Protein 2JC5 (pdb70)

Foldseek 3Di:
DAKEKEEAQQAPVLLVVFCVLVCVVVVVHQKYKYKQNLADPVRDDPCRCQNVNWHKDKQAAQDHRAIIIMMTGNDDFPDKDFDDPDVVCSNRTAWIWGHDQLEIEMEGDQFFCQPDPVSVVVNVVCLVVCLVVLLVVLVVPGKYKYWYFSLAFQDPLFFDCLVPPCVGGRNDPVRNVSVVCSCPVSPWDQLVCVVPVRHNQFFAFPDVPPSVVVVRGGNRITITIHPVQSVQWDDWHFDDPTDSHRTTMIMIDGPDDSD

Solvent-accessible surface area: 10902 Å² total; per-residue (Å²): 125,23,42,0,0,0,4,4,1,49,5,0,99,51,0,29,179,72,18,0,52,108,12,4,55,91,18,37,1,39,6,1,0,0,0,28,1,75,1,48,96,106,54,12,58,82,53,16,60,72,0,83,66,10,56,10,51,48,30,23,5,122,124,156,40,60,1,0,0,0,1,1,1,120,113,147,9,103,80,46,67,85,1,19,75,57,82,50,5,23,110,4,0,7,2,0,23,0,13,17,39,131,5,0,0,0,0,0,25,0,0,50,6,95,88,52,117,140,53,12,86,16,1,51,103,0,3,102,29,0,47,72,41,0,79,60,9,57,111,70,53,41,25,0,0,0,0,0,3,0,22,0,0,23,81,57,55,0,4,106,69,86,140,48,22,76,188,66,22,4,0,28,83,110,0,64,78,21,0,12,58,0,28,145,89,19,31,3,25,4,3,16,32,82,42,63,82,123,72,52,11,26,0,59,0,68,72,162,38,109,7,56,88,131,55,55,1,29,2,8,2,0,0,0,0,4,71,132,0,12,92,91,14,82,35,12,70,23,36,100,128,77,46,4,10,31,9,4,5,2,2,0,40,0,75,36,69,49,214

InterPro domains:
  IPR004808 AP endonuclease 1 [PS51435] (2-256)
  IPR004808 AP endonuclease 1 [PTHR22748] (2-251)
  IPR004808 AP endonuclease 1 [TIGR00633] (2-254)
  IPR005135 Endonuclease/exonuclease/phosphatase [PF03372] (5-247)
  IPR020847 AP endonuclease 1, binding site [PS00726] (29-38)
  IPR036691 Endonuclease/exonuclease/phosphatase superfamily [G3DSA:3.60.10.10] (1-258)
  IPR036691 Endonuclease/exonuclease/phosphatase superfamily [SSF56219] (2-255)

Sequence (259 aa):
MMLKIISANVNGIIRSAYKKGFYEYIAASGADIVCVVQEELKAQEADLSSADDMKNPHGMHGHWHCCAEKKRGYSGVAVYSKRKPDNNVQIGMMGIEEFDREGRFVRCDFGRLSVIISLYLPSGSSAEERQQQVKYRRFLDAFYPMLEAMKNEGRDIVVCGDWNIAHQQNIDLKKNWKGNQKNSSGFLPEEEREEWIGKVIHKLGWTDMWRTLYPDVPGYTWWSNRGQQAYAKKDVGWRIDYQMVTPELAAKAVSAHVYKDEKFSDHAPLVVEYDYAAE

Secondary structure (DSSP, 8-state):
-EEEEEEE-SSHHHHHHTTHHHHHHHTT-SEEEEE-----GGG--HHHHSGGG-EEEEE--SSTT---EEEEESSPPSEEEES-S-HHHHTT--EEEEEETTEEEEEEEPPP-TT-HHHHHHHHHHHHHHHHHHHHHHHT-SEEEEEEE-----SGGGBS-STT-TTSTTS-HHHHHHHHHHHHTT--EEHHHHH-TT-----EES-SSHHHHTT-EE--EEEEE-HHHHTTEEEEEE--SS--SSBPPEEEEES----

Nearest PDB structures (foldseek):
  2jc5-assembly1_A  TM=1.004E+00  e=1.552E-63  Neisseria meningitidis
  4b5h-assembly1_A  TM=9.950E-01  e=2.313E-57  Neisseria meningitidis
  5j8n-assembly1_A  TM=9.582E-01  e=2.151E-34  Methanosarcina mazei Go1
  3g91-assembly1_A  TM=9.591E-01  e=1.069E-32  Methanothermobacter thermautotrophicus str. Delta H
  4f1r-assembly1_A  TM=9.639E-01  e=6.020E-32  Pseudomonas aeruginosa

B-factor: mean 13.27, std 7.9, range [3.93, 60.41]

Organism: Neisseria meningitidis serogroup B (strain ATCC BAA-335 / MC58) (NCBI:txid122586)

Radius of gyration: 16.76 Å; Cα contacts (8 Å, |Δi|>4): 644; chains: 1; bounding box: 41×40×38 Å

Structure (mmCIF, N/CA/C/O backbone):
data_2JC5
#
_entry.id   2JC5
#
_cell.length_a   38.156
_cell.length_b   79.511
_cell.length_c   41.045
_cell.angle_alpha   90.00
_cell.angle_beta   107.22
_cell.angle_gamma   90.00
#
_symmetry.space_group_name_H-M   'P 1 21 1'
#
loop_
_entity.id
_entity.type
_entity.pdbx_description
1 polymer EXODEOXYRIBONUCLEASE
2 non-polymer 'MAGNESIUM ION'
3 non-polymer BICINE
4 non-polymer GLYCEROL
5 non-polymer '1,4-DIETHYLENE DIOXIDE'
6 water water
#
loop_
_atom_site.group_PDB
_atom_site.id
_atom_site.type_symbol
_atom_site.label_atom_id
_atom_site.label_alt_id
_atom_site.label_comp_id
_atom_site.label_asym_id
_atom_site.label_entity_id
_atom_site.label_seq_id
_atom_site.pdbx_PDB_ins_code
_atom_site.Cartn_x
_atom_site.Cartn_y
_atom_site.Cartn_z
_atom_site.occupancy
_atom_site.B_iso_or_equiv
_atom_site.auth_seq_id
_atom_site.auth_comp_id
_atom_site.auth_asym_id
_atom_site.auth_atom_id
_atom_site.pdbx_PDB_model_num
ATOM 1 N N . MET A 1 1 ? 1.987 12.981 15.354 1.00 22.64 1 MET A N 1
ATOM 2 C CA A MET A 1 1 ? 1.692 11.542 15.066 0.50 20.97 1 MET A CA 1
ATOM 3 C CA B MET A 1 1 ? 1.708 11.547 15.053 0.50 21.27 1 MET A CA 1
ATOM 4 C C . MET A 1 1 ? 0.749 11.458 13.869 1.00 20.17 1 MET A C 1
ATOM 5 O O . MET A 1 1 ? 0.029 12.414 13.577 1.00 22.85 1 MET A O 1
ATOM 33 N N . LEU A 1 2 ? 0.749 10.313 13.188 1.00 14.51 2 LEU A N 1
ATOM 34 C CA . LEU A 1 2 ? -0.258 10.024 12.159 1.00 12.54 2 LEU A CA 1
ATOM 35 C C . LEU A 1 2 ? -1.544 9.609 12.862 1.00 10.64 2 LEU A C 1
ATOM 36 O O . LEU A 1 2 ? -1.560 8.600 13.567 1.00 10.36 2 LEU A O 1
ATOM 52 N N . LYS A 1 3 ? -2.612 10.377 12.668 1.00 7.93 3 LYS A N 1
ATOM 53 C CA . LYS A 1 3 ? -3.881 10.106 13.323 1.00 8.09 3 LYS A CA 1
ATOM 54 C C . LYS A 1 3 ? -4.853 9.600 12.268 1.00 5.99 3 LYS A C 1
ATOM 55 O O . LYS A 1 3 ? -5.125 10.280 11.277 1.00 7.48 3 LYS A O 1
ATOM 74 N N . ILE A 1 4 ? -5.339 8.375 12.476 1.00 6.94 4 ILE A N 1
ATOM 75 C CA . ILE A 1 4 ? -6.285 7.742 11.572 1.00 5.88 4 ILE A CA 1
ATOM 76 C C . ILE A 1 4 ? -7.600 7.531 12.306 1.00 5.84 4 ILE A C 1
ATOM 77 O O . ILE A 1 4 ? -7.594 7.010 13.412 1.00 6.57 4 ILE A O 1
ATOM 93 N N . ILE A 1 5 ? -8.707 7.981 11.709 1.00 5.52 5 ILE A N 1
ATOM 94 C CA . ILE A 1 5 ? -10.032 7.872 12.313 1.00 5.63 5 ILE A CA 1
ATOM 95 C C . ILE A 1 5 ? -10.877 6.974 11.451 1.00 5.72 5 ILE A C 1
ATOM 96 O O . ILE A 1 5 ? -10.880 7.143 10.230 1.00 7.23 5 ILE A O 1
ATOM 112 N N . SER A 1 6 ? -11.572 6.022 12.082 1.00 6.41 6 SER A N 1
ATOM 113 C CA . SER A 1 6 ? -12.537 5.174 11.394 1.00 6.82 6 SER A CA 1
ATOM 114 C C . SER A 1 6 ? -13.918 5.516 11.937 1.00 6.26 6 SER A C 1
ATOM 115 O O . SER A 1 6 ? -14.121 5.490 13.139 1.00 5.61 6 SER A O 1
ATOM 123 N N . ALA A 1 7 ? -14.856 5.827 11.052 1.00 5.83 7 ALA A N 1
ATOM 124 C CA . ALA A 1 7 ? -16.196 6.195 11.487 1.00 5.50 7 ALA A CA 1
ATOM 125 C C . ALA A 1 7 ? -17.247 5.679 10.530 1.00 6.12 7 ALA A C 1
ATOM 126 O O . ALA A 1 7 ? -17.269 6.041 9.349 1.00 5.80 7 ALA A O 1
ATOM 133 N N . ASN A 1 8 ? -18.134 4.844 11.048 1.00 5.93 8 ASN A N 1
ATOM 134 C CA . ASN A 1 8 ? -19.371 4.544 10.343 1.00 4.57 8 ASN A CA 1
ATOM 135 C C . ASN A 1 8 ? -20.323 5.681 10.637 1.00 3.98 8 ASN A C 1
ATOM 136 O O . ASN A 1 8 ? -20.714 5.906 11.799 1.00 5.82 8 ASN A O 1
ATOM 147 N N . VAL A 1 9 ? -20.594 6.468 9.593 1.00 4.60 9 VAL A N 1
ATOM 148 C CA . VAL A 1 9 ? -21.310 7.738 9.740 1.00 5.44 9 VAL A CA 1
ATOM 149 C C . VAL A 1 9 ? -22.824 7.630 9.660 1.00 4.75 9 VAL A C 1
ATOM 150 O O . VAL A 1 9 ? -23.526 8.624 9.863 1.00 6.42 9 VAL A O 1
ATOM 163 N N . ASN A 1 10 ? -23.334 6.421 9.398 1.00 6.33 10 ASN A N 1
ATOM 164 C CA . ASN A 1 10 ? -24.779 6.208 9.345 1.00 6.79 10 ASN A CA 1
ATOM 165 C C . ASN A 1 10 ? -25.460 7.237 8.441 1.00 7.09 10 ASN A C 1
ATOM 166 O O . ASN A 1 10 ? -26.442 7.864 8.819 1.00 6.97 10 ASN A O 1
ATOM 177 N N . GLY A 1 11 ? -24.916 7.392 7.242 1.00 5.73 11 GLY A N 1
ATOM 178 C CA . GLY A 1 11 ? -25.394 8.371 6.290 1.00 5.31 11 GLY A CA 1
ATOM 179 C C . GLY A 1 11 ? -24.586 9.638 6.380 1.00 5.57 11 GLY A C 1
ATOM 180 O O . GLY A 1 11 ? -24.696 10.380 7.367 1.00 7.34 11 GLY A O 1
ATOM 184 N N . ILE A 1 12 ? -23.775 9.921 5.365 1.00 6.50 12 ILE A N 1
ATOM 185 C CA A ILE A 1 12 ? -22.893 11.075 5.444 0.50 5.84 12 ILE A CA 1
ATOM 186 C CA B ILE A 1 12 ? -22.888 11.079 5.435 0.50 6.74 12 ILE A CA 1
ATOM 187 C C . ILE A 1 12 ? -23.688 12.390 5.457 1.00 6.17 12 ILE A C 1
ATOM 188 O O . ILE A 1 12 ? -23.308 13.358 6.145 1.00 8.24 12 ILE A O 1
ATOM 218 N N . ARG A 1 13 ? -24.809 12.428 4.750 1.00 6.59 13 ARG A N 1
ATOM 219 C CA . ARG A 1 13 ? -25.621 13.640 4.774 1.00 7.29 13 ARG A CA 1
ATOM 220 C C . ARG A 1 13 ? -26.168 13.897 6.194 1.00 6.91 13 ARG A C 1
ATOM 221 O O . ARG A 1 13 ? -26.137 15.032 6.701 1.00 8.97 13 ARG A O 1
ATOM 242 N N . SER A 1 14 ? -26.644 12.846 6.852 1.00 7.87 14 SER A N 1
ATOM 243 C CA . SER A 1 14 ? -27.062 12.974 8.247 1.00 8.75 14 SER A CA 1
ATOM 244 C C . SER A 1 14 ? -25.934 13.387 9.177 1.00 6.69 14 SER A C 1
ATOM 245 O O . SER A 1 14 ? -26.113 14.249 10.047 1.00 9.05 14 SER A O 1
ATOM 253 N N . ALA A 1 15 ? -24.768 12.773 9.019 1.00 6.64 15 ALA A N 1
ATOM 254 C CA . ALA A 1 15 ? -23.645 13.054 9.909 1.00 6.78 15 ALA A CA 1
ATOM 255 C C . ALA A 1 15 ? -23.189 14.497 9.755 1.00 7.51 15 ALA A C 1
ATOM 256 O O . ALA A 1 15 ? -22.794 15.140 10.740 1.00 8.48 15 ALA A O 1
ATOM 263 N N . TYR A 1 16 ? -23.222 14.999 8.525 1.00 8.48 16 TYR A N 1
ATOM 264 C CA . TYR A 1 16 ? -22.874 16.399 8.286 1.00 8.82 16 TYR A CA 1
ATOM 265 C C . TYR A 1 16 ? -23.866 17.368 8.928 1.00 10.80 16 TYR A C 1
ATOM 266 O O . TYR A 1 16 ? -23.483 18.468 9.255 1.00 13.28 16 TYR A O 1
ATOM 284 N N . LYS A 1 17 ? -25.114 16.966 9.132 1.00 9.84 17 LYS A N 1
ATOM 285 C CA . LYS A 1 17 ? -26.066 17.821 9.879 1.00 11.70 17 LYS A CA 1
ATOM 286 C C . LYS A 1 17 ? -25.770 17.824 11.387 1.00 11.25 17 LYS A C 1
ATOM 287 O O . LYS A 1 17 ? -26.269 18.666 12.118 1.00 12.67 17 LYS A O 1
ATOM 306 N N . LYS A 1 18 ? -24.998 16.846 11.851 1.00 11.10 18 LYS A N 1
ATOM 307 C CA . LYS A 1 18 ? -24.690 16.655 13.267 1.00 12.13 18 LYS A CA 1
ATOM 308 C C . LYS A 1 18 ? -23.279 17.079 13.660 1.00 10.03 18 LYS A C 1
ATOM 309 O O . LYS A 1 18 ? -22.860 16.850 14.790 1.00 12.76 18 LYS A O 1
ATOM 328 N N . GLY A 1 19 ? -22.550 17.711 12.751 1.00 10.77 19 GLY A N 1
ATOM 329 C CA . GLY A 1 19 ? -21.245 18.294 13.069 1.00 9.46 19 GLY A CA 1
ATOM 330 C C . GLY A 1 19 ? -20.053 17.482 12.624 1.00 9.27 19 GLY A C 1
ATOM 331 O O . GLY A 1 19 ? -18.923 17.818 12.956 1.00 9.92 19 GLY A O 1
ATOM 335 N N . PHE A 1 20 ? -20.284 16.409 11.869 1.00 8.90 20 PHE A N 1
ATOM 336 C CA . PHE A 1 20 ? -19.177 15.554 11.494 1.00 8.85 20 PHE A CA 1
ATOM 337 C C . PHE A 1 20 ? -18.176 16.283 10.611 1.00 8.75 20 PHE A C 1
ATOM 338 O O . PHE A 1 20 ? -16.969 16.046 10.718 1.00 8.39 20 PHE A O 1
ATOM 355 N N . TYR A 1 21 ? -18.651 17.174 9.740 1.00 8.62 21 TYR A N 1
ATOM 356 C CA . TYR A 1 21 ? -17.736 17.887 8.855 1.00 10.00 21 TYR A CA 1
ATOM 357 C C . TYR A 1 21 ? -16.711 18.693 9.669 1.00 9.63 21 TYR A C 1
ATOM 358 O O . TYR A 1 21 ? -15.506 18.661 9.396 1.00 9.88 21 TYR A O 1
ATOM 376 N N . GLU A 1 22 ? -17.188 19.423 10.675 1.00 9.67 22 GLU A N 1
ATOM 377 C CA . GLU A 1 22 ? -16.309 20.247 11.475 1.00 10.29 22 GLU A CA 1
ATOM 378 C C . GLU A 1 22 ? -15.330 19.377 12.251 1.00 9.45 22 GLU A C 1
ATOM 379 O O . GLU A 1 22 ? -14.153 19.713 12.389 1.00 11.06 22 GLU A O 1
ATOM 391 N N . TYR A 1 23 ? -15.813 18.227 12.707 1.00 9.05 23 TYR A N 1
ATOM 392 C CA . TYR A 1 23 ? -14.978 17.271 13.416 1.00 8.39 23 TYR A CA 1
ATOM 393 C C . TYR A 1 23 ? -13.833 16.733 12.562 1.00 7.94 23 TYR A C 1
ATOM 394 O O . TYR A 1 23 ? -12.742 16.500 13.071 1.00 8.54 23 TYR A O 1
ATOM 412 N N . ILE A 1 24 ? -14.061 16.517 11.276 1.00 7.95 24 ILE A N 1
ATOM 413 C CA . ILE A 1 24 ? -12.968 16.026 10.435 1.00 8.58 24 ILE A CA 1
ATOM 414 C C . ILE A 1 24 ? -11.733 16.924 10.631 1.00 8.88 24 ILE A C 1
ATOM 415 O O . ILE A 1 24 ? -10.615 16.434 10.791 1.00 9.78 24 ILE A O 1
ATOM 431 N N . ALA A 1 25 ? -11.935 18.242 10.601 1.00 9.32 25 ALA A N 1
ATOM 432 C CA . ALA A 1 25 ? -10.842 19.215 10.793 1.00 9.76 25 ALA A CA 1
ATOM 433 C C . ALA A 1 25 ? -10.402 19.313 12.259 1.00 10.79 25 ALA A C 1
ATOM 434 O O . ALA A 1 25 ? -9.216 19.248 12.561 1.00 12.93 25 ALA A O 1
ATOM 441 N N . ALA A 1 26 ? -11.360 19.469 13.174 1.00 9.93 26 ALA A N 1
ATOM 442 C CA . ALA A 1 26 ? -11.061 19.693 14.593 1.00 9.75 26 ALA A CA 1
ATOM 443 C C . ALA A 1 26 ? -10.311 18.524 15.227 1.00 10.88 26 ALA A C 1
ATOM 444 O O . ALA A 1 26 ? -9.494 18.706 16.146 1.00 13.43 26 ALA A O 1
ATOM 451 N N . SER A 1 27 ? -10.568 17.326 14.707 1.00 10.96 27 SER A N 1
ATOM 452 C CA . SER A 1 27 ? -9.964 16.133 15.221 1.00 10.42 27 SER A CA 1
ATOM 453 C C . SER A 1 27 ? -8.468 16.075 14.956 1.00 10.26 27 SER A C 1
ATOM 454 O O . SER A 1 27 ? -7.767 15.291 15.591 1.00 12.33 27 SER A O 1
ATOM 462 N N . GLY A 1 28 ? -7.988 16.836 13.973 1.00 10.46 28 GLY A N 1
ATOM 463 C CA . GLY A 1 28 ? -6.586 16.758 13.582 1.00 10.98 28 GLY A CA 1
ATOM 464 C C . GLY A 1 28 ? -6.231 15.520 12.787 1.00 10.48 28 GLY A C 1
ATOM 465 O O . GLY A 1 28 ? -5.056 15.251 12.555 1.00 12.40 28 GLY A O 1
ATOM 469 N N . ALA A 1 29 ? -7.237 14.765 12.351 1.00 9.69 29 ALA A N 1
ATOM 470 C CA . ALA A 1 29 ? -6.981 13.540 11.593 1.00 9.44 29 ALA A CA 1
ATOM 471 C C . ALA A 1 29 ? -6.204 13.803 10.313 1.00 8.66 29 ALA A C 1
ATOM 472 O O . ALA A 1 29 ? -6.521 14.734 9.561 1.00 8.70 29 ALA A O 1
ATOM 479 N N . ASP A 1 30 ? -5.237 12.933 10.053 1.00 7.78 30 ASP A N 1
ATOM 480 C CA . ASP A 1 30 ? -4.539 12.865 8.779 1.00 7.88 30 ASP A CA 1
ATOM 481 C C . ASP A 1 30 ? -5.314 12.071 7.731 1.00 6.99 30 ASP A C 1
ATOM 482 O O . ASP A 1 30 ? -5.300 12.419 6.542 1.00 8.34 30 ASP A O 1
ATOM 491 N N . ILE A 1 31 ? -5.986 11.011 8.187 1.00 7.25 31 ILE A N 1
ATOM 492 C CA . ILE A 1 31 ? -6.773 10.134 7.325 1.00 7.82 31 ILE A CA 1
ATOM 493 C C . ILE A 1 31 ? -8.063 9.795 8.048 1.00 6.45 31 ILE A C 1
ATOM 494 O O . ILE A 1 31 ? -8.033 9.496 9.243 1.00 7.00 31 ILE A O 1
ATOM 510 N N . VAL A 1 32 ? -9.184 9.894 7.332 1.00 6.51 32 VAL A N 1
ATOM 511 C CA . VAL A 1 32 ? -10.500 9.555 7.872 1.00 5.71 32 VAL A CA 1
ATOM 512 C C . VAL A 1 32 ? -11.122 8.525 6.936 1.00 5.94 32 VAL A C 1
ATOM 513 O O . VAL A 1 32 ? -11.299 8.786 5.739 1.00 7.74 32 VAL A O 1
ATOM 526 N N . CYS A 1 33 ? -11.401 7.347 7.479 1.00 6.69 33 CYS A N 1
ATOM 527 C CA . CYS A 1 33 ? -12.081 6.308 6.755 1.00 6.11 33 CYS A CA 1
ATOM 528 C C . CYS A 1 33 ? -13.508 6.308 7.226 1.00 5.79 33 CYS A C 1
ATOM 529 O O . CYS A 1 33 ? -13.753 6.157 8.432 1.00 7.81 33 CYS A O 1
ATOM 536 N N . VAL A 1 34 ? -14.438 6.467 6.284 1.00 5.05 34 VAL A N 1
ATOM 537 C CA A VAL A 1 34 ? -15.848 6.455 6.651 0.50 4.99 34 VAL A CA 1
ATOM 538 C CA B VAL A 1 34 ? -15.870 6.536 6.565 0.50 5.77 34 VAL A CA 1
ATOM 539 C C . VAL A 1 34 ? -16.587 5.318 5.984 1.00 4.86 34 VAL A C 1
ATOM 540 O O . VAL A 1 34 ? -16.239 4.861 4.887 1.00 5.72 34 VAL A O 1
ATOM 564 N N . GLN A 1 35 ? -17.602 4.833 6.695 1.00 4.60 35 GLN A N 1
ATOM 565 C CA . GLN A 1 35 ? -18.460 3.794 6.166 1.00 4.79 35 GLN A CA 1
ATOM 566 C C . GLN A 1 35 ? -19.910 4.207 6.259 1.00 5.38 35 GLN A C 1
ATOM 567 O O . GLN A 1 35 ? -20.309 4.993 7.124 1.00 6.23 35 GLN A O 1
ATOM 581 N N A GLU A 1 36 ? -20.684 3.625 5.355 0.50 5.51 36 GLU A N 1
ATOM 582 N N B GLU A 1 36 ? -20.717 3.643 5.369 0.50 6.59 36 GLU A N 1
ATOM 583 C CA A GLU A 1 36 ? -22.115 3.871 5.188 0.50 5.51 36 GLU A CA 1
ATOM 584 C CA B GLU A 1 36 ? -22.153 3.952 5.253 0.50 7.50 36 GLU A CA 1
ATOM 585 C C A GLU A 1 36 ? -22.436 5.316 4.810 0.50 5.21 36 GLU A C 1
ATOM 586 C C B GLU A 1 36 ? -22.406 5.381 4.836 0.50 6.31 36 GLU A C 1
ATOM 587 O O A GLU A 1 36 ? -23.151 6.049 5.514 0.50 6.37 36 GLU A O 1
ATOM 588 O O B GLU A 1 36 ? -23.032 6.183 5.549 0.50 7.20 36 GLU A O 1
ATOM 611 N N . LEU A 1 37 ? -21.944 5.695 3.636 1.00 5.21 37 LEU A N 1
ATOM 612 C CA . LEU A 1 37 ? -22.260 6.990 3.050 1.00 5.72 37 LEU A CA 1
ATOM 613 C C . LEU A 1 37 ? -23.782 7.168 2.878 1.00 5.67 37 LEU A C 1
ATOM 614 O O . LEU A 1 37 ? -24.307 8.270 3.027 1.00 6.52 37 LEU A O 1
ATOM 630 N N . LYS A 1 38 ? -24.466 6.085 2.534 1.00 6.21 38 LYS A N 1
ATOM 631 C CA . LYS A 1 38 ? -25.899 6.108 2.168 1.00 6.86 38 LYS A CA 1
ATOM 632 C C . LYS A 1 38 ? -26.142 7.141 1.069 1.00 7.30 38 LYS A C 1
ATOM 633 O O . LYS A 1 38 ? -27.137 7.871 1.101 1.00 7.55 38 LYS A O 1
ATOM 652 N N . ALA A 1 39 ? -25.233 7.193 0.104 1.00 6.86 39 ALA A N 1
ATOM 653 C CA . ALA A 1 39 ? -25.233 8.232 -0.916 1.00 7.59 39 ALA A CA 1
ATOM 654 C C . ALA A 1 39 ? -24.482 7.689 -2.107 1.00 9.25 39 ALA A C 1
ATOM 655 O O . ALA A 1 39 ? -23.516 6.944 -1.934 1.00 8.83 39 ALA A O 1
ATOM 662 N N . GLN A 1 40 ? -24.946 8.031 -3.305 1.00 9.79 40 GLN A N 1
ATOM 663 C CA . GLN A 1 40 ? -24.185 7.806 -4.524 1.00 10.24 40 GLN A CA 1
ATOM 664 C C . GLN A 1 40 ? -23.412 9.063 -4.885 1.00 10.82 40 GLN A C 1
ATOM 665 O O . GLN A 1 40 ? -23.601 10.108 -4.276 1.00 10.23 40 GLN A O 1
ATOM 679 N N . GLU A 1 41 ? -22.536 8.969 -5.875 1.00 12.78 41 GLU A N 1
ATOM 680 C CA . GLU A 1 41 ? -21.668 10.095 -6.200 1.00 14.19 41 GLU A CA 1
ATOM 681 C C . GLU A 1 41 ? -22.467 11.369 -6.498 1.00 14.01 41 GLU A C 1
ATOM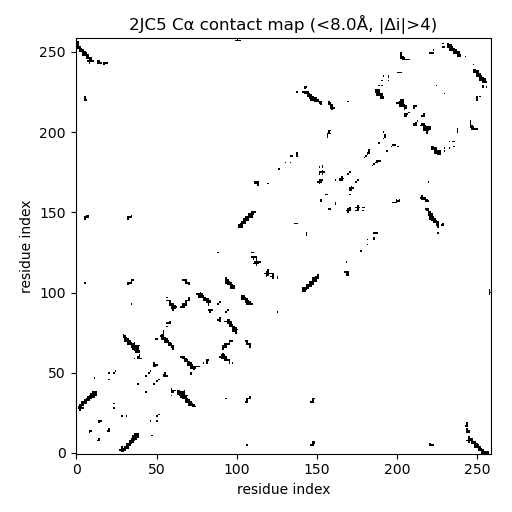 682 O O . GLU A 1 41 ? -22.102 12.457 -6.045 1.00 13.28 41 GLU A O 1
ATOM 694 N N . ALA A 1 42 ? -23.589 11.212 -7.198 1.00 13.95 42 ALA A N 1
ATOM 695 C CA . ALA A 1 42 ? -24.457 12.337 -7.536 1.00 14.59 42 ALA A CA 1
ATOM 696 C C . ALA A 1 42 ? -25.030 13.064 -6.323 1.00 14.26 42 ALA A C 1
ATOM 697 O O . ALA A 1 42 ? -25.426 14.225 -6.427 1.00 16.69 42 ALA A O 1
ATOM 704 N N . ASP A 1 43 ? -25.096 12.374 -5.184 1.00 12.41 43 ASP A N 1
ATOM 705 C CA . ASP A 1 43 ? -25.634 12.928 -3.943 1.00 10.46 43 ASP A CA 1
ATOM 706 C C . ASP A 1 43 ? -24.597 13.594 -3.062 1.00 10.80 43 ASP A C 1
ATOM 707 O O . ASP A 1 43 ? -24.958 14.234 -2.069 1.00 13.32 43 ASP A O 1
ATOM 716 N N . LEU A 1 44 ? -23.321 13.415 -3.384 1.00 10.02 44 LEU A N 1
ATOM 717 C CA . LEU A 1 44 ? -22.257 13.946 -2.551 1.00 9.99 44 LEU A CA 1
ATOM 718 C C . LEU A 1 44 ? -21.966 15.392 -2.920 1.00 10.68 44 LEU A C 1
ATOM 719 O O . LEU A 1 44 ? -21.717 15.695 -4.083 1.00 12.80 44 LEU A O 1
ATOM 735 N N . SER A 1 45 ? -21.972 16.255 -1.914 1.00 11.01 45 SER A N 1
ATOM 736 C CA A SER A 1 45 ? -21.559 17.635 -2.096 0.50 10.74 45 SER A CA 1
ATOM 737 C CA B SER A 1 45 ? -21.551 17.642 -2.064 0.50 10.40 45 SER A CA 1
ATOM 738 C C . SER A 1 45 ? -20.033 17.690 -2.182 1.00 9.33 45 SER A C 1
ATOM 739 O O . SER A 1 45 ? -19.339 16.717 -1.855 1.00 9.44 45 SER A O 1
ATOM 753 N N . ALA A 1 46 ? -19.500 18.834 -2.615 1.00 10.29 46 ALA A N 1
ATOM 754 C CA . ALA A 1 46 ? -18.062 18.999 -2.718 1.00 9.94 46 ALA A CA 1
ATOM 755 C C . ALA A 1 46 ? -17.368 18.716 -1.384 1.00 9.47 46 ALA A C 1
ATOM 756 O O . ALA A 1 46 ? -16.283 18.128 -1.355 1.00 10.40 46 ALA A O 1
ATOM 763 N N . ASP A 1 47 ? -18.006 19.136 -0.292 1.00 10.17 47 ASP A N 1
ATOM 764 C CA A ASP A 1 47 ? -17.440 18.944 1.044 0.50 9.24 47 ASP A CA 1
ATOM 765 C CA B ASP A 1 47 ? -17.475 18.948 1.067 0.50 10.32 47 ASP A CA 1
ATOM 766 C C . ASP A 1 47 ? -17.497 17.493 1.538 1.00 8.73 47 ASP A C 1
ATOM 767 O O . ASP A 1 47 ? -16.848 17.154 2.517 1.00 9.70 47 ASP A O 1
ATOM 783 N N . MET A 1 48 ? -18.248 16.642 0.845 1.00 8.16 48 MET A N 1
ATOM 784 C CA . MET A 1 48 ? -18.288 15.199 1.119 1.00 9.84 48 MET A CA 1
ATOM 785 C C . MET A 1 48 ? -17.327 14.408 0.229 1.00 10.37 48 MET A C 1
ATOM 786 O O . MET A 1 48 ? -17.085 13.231 0.463 1.00 11.68 48 MET A O 1
ATOM 800 N N . LYS A 1 49 ? -16.812 15.061 -0.810 1.00 10.79 49 LYS A N 1
ATOM 801 C CA . LYS A 1 49 ? -15.820 14.465 -1.702 1.00 10.62 49 LYS A CA 1
ATOM 802 C C . LYS A 1 49 ? -14.422 14.864 -1.274 1.00 10.50 49 LYS A C 1
ATOM 803 O O . LYS A 1 49 ? -13.525 14.031 -1.231 1.00 11.43 49 LYS A O 1
ATOM 822 N N . ASN A 1 50 ? -14.243 16.145 -0.947 1.00 10.05 50 ASN A N 1
ATOM 823 C CA . ASN A 1 50 ? -12.946 16.713 -0.592 1.00 10.41 50 ASN A CA 1
ATOM 824 C C . ASN A 1 50 ? -13.083 17.600 0.640 1.00 10.70 50 ASN A C 1
ATOM 825 O O . ASN A 1 50 ? -12.882 18.832 0.592 1.00 11.19 50 ASN A O 1
ATOM 836 N N . PRO A 1 51 ? -13.427 16.971 1.778 1.00 9.58 51 PRO A N 1
ATOM 837 C CA . PRO A 1 51 ? -13.670 17.773 2.966 1.00 9.62 51 PRO A CA 1
ATOM 838 C C . PRO A 1 51 ? -12.415 18.544 3.386 1.00 10.24 51 PRO A C 1
ATOM 839 O O . PRO A 1 51 ? -11.325 17.963 3.501 1.00 10.94 51 PRO A O 1
ATOM 850 N N . HIS A 1 52 ? -12.557 19.856 3.563 1.00 11.63 52 HIS A N 1
ATOM 851 C CA . HIS A 1 52 ? -11.440 20.715 3.993 1.00 12.83 52 HIS A CA 1
ATOM 852 C C . HIS A 1 52 ? -10.249 20.621 3.039 1.00 14.37 52 HIS A C 1
ATOM 853 O O . HIS A 1 52 ? -9.089 20.756 3.454 1.00 17.23 52 HIS A O 1
ATOM 868 N N . GLY A 1 53 ? -10.539 20.336 1.773 1.00 14.35 53 GLY A N 1
ATOM 869 C CA . GLY A 1 53 ? -9.497 20.199 0.760 1.00 15.29 53 GLY A CA 1
ATOM 870 C C . GLY A 1 53 ? -8.721 18.903 0.787 1.00 15.36 53 GLY A C 1
ATOM 871 O O . GLY A 1 53 ? -7.718 18.741 0.082 1.00 17.50 53 GLY A O 1
ATOM 875 N N . MET A 1 54 ? -9.185 17.945 1.582 1.00 12.49 54 MET A N 1
ATOM 876 C CA . MET A 1 54 ? -8.559 16.643 1.614 1.00 12.05 54 MET A CA 1
ATOM 877 C C . MET A 1 54 ? -8.816 15.938 0.294 1.00 10.85 54 MET A C 1
ATOM 878 O O . MET A 1 54 ? -9.785 16.218 -0.397 1.00 11.43 54 MET A O 1
ATOM 892 N N . HIS A 1 55 ? -7.932 15.020 -0.036 1.00 9.31 55 HIS A N 1
ATOM 893 C CA . HIS A 1 55 ? -8.139 14.090 -1.126 1.00 9.27 55 HIS A CA 1
ATOM 894 C C . HIS A 1 55 ? -9.180 13.084 -0.668 1.00 9.21 55 HIS A C 1
ATOM 895 O O . HIS A 1 55 ? -9.191 12.725 0.503 1.00 10.27 55 HIS A O 1
ATOM 910 N N . GLY A 1 56 ? -10.065 12.680 -1.571 1.00 8.03 56 GLY A N 1
ATOM 911 C CA . GLY A 1 56 ? -11.135 11.750 -1.238 1.00 8.22 56 GLY A CA 1
ATOM 912 C C . GLY A 1 56 ? -11.317 10.722 -2.328 1.00 6.21 56 GLY A C 1
ATOM 913 O O . GLY A 1 56 ? -11.282 11.049 -3.517 1.00 9.59 56 GLY A O 1
ATOM 917 N N . HIS A 1 57 ? -11.491 9.476 -1.907 1.00 6.60 57 HIS A N 1
ATOM 918 C CA . HIS A 1 57 ? -11.759 8.368 -2.799 1.00 7.42 57 HIS A CA 1
ATOM 919 C C . HIS A 1 57 ? -12.846 7.531 -2.179 1.00 6.01 57 HIS A C 1
ATOM 920 O O . HIS A 1 57 ? -12.833 7.265 -0.970 1.00 8.77 57 HIS A O 1
ATOM 935 N N . TRP A 1 58 ? -13.814 7.147 -2.997 1.00 7.38 58 TRP A N 1
ATOM 936 C CA . TRP A 1 58 ? -14.993 6.470 -2.484 1.00 7.14 58 TRP A CA 1
ATOM 937 C C . TRP A 1 58 ? -15.438 5.349 -3.412 1.00 6.56 58 TRP A C 1
ATOM 938 O O . TRP A 1 58 ? -15.091 5.318 -4.617 1.00 7.00 58 TRP A O 1
ATOM 959 N N . HIS A 1 59 ? -16.195 4.422 -2.827 1.00 6.76 59 HIS A N 1
ATOM 960 C CA . HIS A 1 59 ? -16.881 3.390 -3.596 1.00 7.22 59 HIS A CA 1
ATOM 961 C C . HIS A 1 59 ? -18.323 3.389 -3.126 1.00 6.88 59 HIS A C 1
ATOM 962 O O . HIS A 1 59 ? -18.594 3.008 -1.987 1.00 7.34 59 HIS A O 1
ATOM 977 N N A CYS A 1 60 ? -19.223 3.810 -4.008 0.50 7.79 60 CYS A N 1
ATOM 978 N N B CYS A 1 60 ? -19.234 3.833 -3.986 0.50 7.42 60 CYS A N 1
ATOM 979 C CA A CYS A 1 60 ? -20.641 3.894 -3.696 0.50 8.20 60 CYS A CA 1
ATOM 980 C CA B CYS A 1 60 ? -20.647 3.884 -3.634 0.50 7.36 60 CYS A CA 1
ATOM 981 C C A CYS A 1 60 ? -21.361 2.650 -4.194 0.50 7.83 60 CYS A C 1
ATOM 982 C C B CYS A 1 60 ? -21.383 2.689 -4.219 0.50 7.50 60 CYS A C 1
ATOM 983 O O A CYS A 1 60 ? -20.845 1.909 -5.050 0.50 8.95 60 CYS A O 1
ATOM 984 O O B CYS A 1 60 ? -20.911 2.037 -5.166 0.50 9.30 60 CYS A O 1
ATOM 998 N N . ALA A 1 61 ? -22.549 2.417 -3.643 1.00 7.57 61 ALA A N 1
ATOM 999 C CA . ALA A 1 61 ? -23.389 1.278 -4.040 1.00 6.84 61 ALA A CA 1
ATOM 1000 C C . ALA A 1 61 ? -24.258 1.623 -5.246 1.00 8.38 61 ALA A C 1
ATOM 1001 O O . ALA A 1 61 ? -24.569 2.784 -5.483 1.00 10.21 61 ALA A O 1
ATOM 1008 N N . GLU A 1 62 ? -24.699 0.590 -5.955 1.00 9.58 62 GLU A N 1
ATOM 1009 C CA . GLU A 1 62 ? -25.651 0.741 -7.061 1.00 11.34 62 GLU A CA 1
ATOM 1010 C C . GLU A 1 62 ? -27.051 1.053 -6.557 1.00 11.49 62 GLU A C 1
ATOM 1011 O O . GLU A 1 62 ? -27.784 1.779 -7.219 1.00 11.83 62 GLU A O 1
ATOM 1023 N N . LYS A 1 63 ? -27.429 0.508 -5.402 1.00 11.27 63 LYS A N 1
ATOM 1024 C CA A LYS A 1 63 ? -28.715 0.831 -4.767 0.50 13.06 63 LYS A CA 1
ATOM 1025 C CA B LYS A 1 63 ? -28.718 0.841 -4.783 0.50 12.40 63 LYS A CA 1
ATOM 1026 C C . LYS A 1 63 ? -28.669 2.243 -4.170 1.00 11.85 63 LYS A C 1
ATOM 1027 O O . LYS A 1 63 ? -27.640 2.665 -3.653 1.00 11.81 63 LYS A O 1
ATOM 1063 N N . ARG A 1 64 ? -29.786 2.955 -4.225 1.00 11.90 64 ARG A N 1
ATOM 1064 C CA . ARG A 1 64 ? -29.896 4.291 -3.636 1.00 13.68 64 ARG A CA 1
ATOM 1065 C C . ARG A 1 64 ? -29.899 4.247 -2.107 1.00 10.44 64 ARG A C 1
ATOM 1066 O O . ARG A 1 64 ? -30.526 3.396 -1.477 1.00 10.63 64 ARG A O 1
ATOM 1080 N N . GLY A 1 65 ? -29.229 5.216 -1.508 1.00 8.85 65 GLY A N 1
ATOM 1081 C CA . GLY A 1 65 ? -29.290 5.419 -0.072 1.00 7.47 65 GLY A CA 1
ATOM 1082 C C . GLY A 1 65 ? -28.714 4.287 0.735 1.00 7.56 65 GLY A C 1
ATOM 1083 O O . GLY A 1 65 ? -29.208 3.989 1.834 1.00 7.72 65 GLY A O 1
ATOM 1087 N N . TYR A 1 66 ? -27.650 3.675 0.215 1.00 8.04 66 TYR A N 1
ATOM 1088 C CA . TYR A 1 66 ? -27.186 2.405 0.750 1.00 7.37 66 TYR A CA 1
ATOM 1089 C C . TYR A 1 66 ? -25.682 2.340 0.814 1.00 6.83 66 TYR A C 1
ATOM 1090 O O . TYR A 1 66 ? -25.006 2.620 -0.173 1.00 7.77 66 TYR A O 1
ATOM 1108 N N . SER A 1 67 ? -25.157 1.929 1.964 1.00 6.20 67 SER A N 1
ATOM 1109 C CA . SER A 1 67 ? -23.759 1.494 2.050 1.00 5.54 67 SER A CA 1
ATOM 1110 C C . SER A 1 67 ? -22.804 2.573 1.519 1.00 5.02 67 SER A C 1
ATOM 1111 O O . SER A 1 67 ? -23.079 3.770 1.693 1.00 6.46 67 SER A O 1
ATOM 1119 N N . GLY A 1 68 ? -21.685 2.175 0.919 1.00 5.69 68 GLY A N 1
ATOM 1120 C CA . GLY A 1 68 ? -20.692 3.129 0.431 1.00 5.11 68 GLY A CA 1
ATOM 1121 C C . GLY A 1 68 ? -19.631 3.395 1.491 1.00 4.49 68 GLY A C 1
ATOM 1122 O O . GLY A 1 68 ? -19.918 3.478 2.690 1.00 6.06 68 GLY A O 1
ATOM 1126 N N . VAL A 1 69 ? -18.393 3.509 1.035 1.00 4.80 69 VAL A N 1
ATOM 1127 C CA . VAL A 1 69 ? -17.268 3.844 1.890 1.00 3.93 69 VAL A CA 1
ATOM 1128 C C . VAL A 1 69 ? -16.385 4.868 1.208 1.00 4.86 69 VAL A C 1
ATOM 1129 O O . VAL A 1 69 ? -16.428 5.049 -0.023 1.00 5.44 69 VAL A O 1
ATOM 1142 N N . ALA A 1 70 ? -15.580 5.543 2.022 1.00 5.00 70 ALA A N 1
ATOM 1143 C CA . ALA A 1 70 ? -14.626 6.512 1.506 1.00 4.91 70 ALA A CA 1
ATOM 1144 C C . ALA A 1 70 ? -13.393 6.600 2.395 1.00 5.12 70 ALA A C 1
ATOM 1145 O O . ALA A 1 70 ? -13.431 6.294 3.587 1.00 4.88 70 ALA A O 1
ATOM 1152 N N . VAL A 1 71 ? -12.305 7.060 1.784 1.00 5.17 71 VAL A N 1
ATOM 1153 C CA . VAL A 1 71 ? -11.082 7.399 2.495 1.00 5.17 71 VAL A CA 1
ATOM 1154 C C . VAL A 1 71 ? -10.730 8.839 2.151 1.00 5.65 71 VAL A C 1
ATOM 1155 O O . VAL A 1 71 ? -10.605 9.189 0.963 1.00 6.65 71 VAL A O 1
ATOM 1168 N N . TYR A 1 72 ? -10.582 9.669 3.184 1.00 5.75 72 TYR A N 1
ATOM 1169 C CA . TYR A 1 72 ? -10.183 11.073 3.028 1.00 6.41 72 TYR A CA 1
ATOM 1170 C C . TYR A 1 72 ? -8.800 11.234 3.616 1.00 5.79 72 TYR A C 1
ATOM 1171 O O . TYR A 1 72 ? -8.513 10.686 4.678 1.00 6.23 72 TYR A O 1
ATOM 1189 N N . SER A 1 73 ? -7.938 11.975 2.938 1.00 7.35 73 SER A N 1
ATOM 1190 C CA . SER A 1 73 ? -6.570 12.105 3.399 1.00 7.56 73 SER A CA 1
ATOM 1191 C C . SER A 1 73 ? -6.017 13.476 3.098 1.00 8.22 73 SER A C 1
ATOM 1192 O O . SER A 1 73 ? -6.295 14.034 2.029 1.00 9.35 73 SER A O 1
ATOM 1200 N N . LYS A 1 74 ? -5.229 14.013 4.031 1.00 8.65 74 LYS A N 1
ATOM 1201 C CA . LYS A 1 74 ? -4.568 15.284 3.761 1.00 9.16 74 LYS A CA 1
ATOM 1202 C C . LYS A 1 74 ? -3.612 15.179 2.575 1.00 10.28 74 LYS A C 1
ATOM 1203 O O . LYS A 1 74 ? -3.536 16.109 1.742 1.00 12.10 74 LYS A O 1
ATOM 1222 N N . ARG A 1 75 ? -2.867 14.083 2.508 1.00 11.70 75 ARG A N 1
ATOM 1223 C CA . ARG A 1 75 ? -1.884 13.869 1.447 1.00 13.26 75 ARG A CA 1
ATOM 1224 C C . ARG A 1 75 ? -2.493 13.082 0.297 1.00 12.01 75 ARG A C 1
ATOM 1225 O O . ARG A 1 75 ? -3.484 12.376 0.463 1.00 11.84 75 ARG A O 1
ATOM 1237 N N . LYS A 1 76 ? -1.890 13.209 -0.878 1.00 12.25 76 LYS A N 1
ATOM 1238 C CA . LYS A 1 76 ? -2.407 12.578 -2.083 1.00 12.93 76 LYS A CA 1
ATOM 1239 C C . LYS A 1 76 ? -1.938 11.138 -2.155 1.00 11.86 76 LYS A C 1
ATOM 1240 O O . LYS A 1 76 ? -0.728 10.878 -2.148 1.00 11.66 76 LYS A O 1
ATOM 1259 N N . PRO A 1 77 ? -2.883 10.182 -2.228 1.00 11.17 77 PRO A N 1
ATOM 1260 C CA . PRO A 1 77 ? -2.387 8.826 -2.381 1.00 11.26 77 PRO A CA 1
ATOM 1261 C C . PRO A 1 77 ? -1.710 8.648 -3.722 1.00 10.56 77 PRO A C 1
ATOM 1262 O O . PRO A 1 77 ? -2.063 9.309 -4.705 1.00 14.16 77 PRO A O 1
ATOM 1273 N N . ASP A 1 78 ? -0.708 7.793 -3.765 1.00 10.91 78 ASP A N 1
ATOM 1274 C CA . ASP A 1 78 ? -0.075 7.527 -5.054 1.00 13.58 78 ASP A CA 1
ATOM 1275 C C . ASP A 1 78 ? -0.702 6.377 -5.812 1.00 12.53 78 ASP A C 1
ATOM 1276 O O . ASP A 1 78 ? -0.422 6.184 -6.986 1.00 13.63 78 ASP A O 1
ATOM 1285 N N A ASN A 1 79 ? -1.593 5.651 -5.142 0.50 11.15 79 ASN A N 1
ATOM 1286 N N B ASN A 1 79 ? -1.555 5.598 -5.146 0.50 11.62 79 ASN A N 1
ATOM 1287 C CA A ASN A 1 79 ? -2.339 4.574 -5.760 0.50 10.37 79 ASN A CA 1
ATOM 1288 C CA B ASN A 1 79 ? -2.328 4.542 -5.805 0.50 10.99 79 ASN A CA 1
ATOM 1289 C C A ASN A 1 79 ? -3.641 4.399 -5.001 0.50 9.43 79 ASN A C 1
ATOM 1290 C C B ASN A 1 79 ? -3.600 4.280 -5.010 0.50 9.90 79 ASN A C 1
ATOM 1291 O O A ASN A 1 79 ? -3.685 4.606 -3.783 0.50 8.72 79 ASN A O 1
ATOM 1292 O O B ASN A 1 79 ? -3.574 4.272 -3.777 0.50 9.31 79 ASN A O 1
ATOM 1313 N N . VAL A 1 80 ? -4.695 4.052 -5.732 1.00 8.67 80 VAL A N 1
ATOM 1314 C CA . VAL A 1 80 ? -6.024 3.851 -5.153 1.00 8.35 80 VAL A CA 1
ATOM 1315 C C . VAL A 1 80 ? -6.664 2.615 -5.786 1.00 8.92 80 VAL A C 1
ATOM 1316 O O . VAL A 1 80 ? -6.614 2.445 -7.003 1.00 10.07 80 VAL A O 1
ATOM 1329 N N . GLN A 1 81 ? -7.215 1.737 -4.944 1.00 7.46 81 GLN A N 1
ATOM 1330 C CA . GLN A 1 81 ? -8.004 0.614 -5.386 1.00 8.82 81 GLN A CA 1
ATOM 1331 C C . GLN A 1 81 ? -9.450 0.816 -4.957 1.00 8.21 81 GLN A C 1
ATOM 1332 O O . GLN A 1 81 ? -9.751 0.936 -3.764 1.00 9.01 81 GLN A O 1
ATOM 1346 N N . ILE A 1 82 ? -10.343 0.829 -5.939 1.00 8.88 82 ILE A N 1
ATOM 1347 C CA . ILE A 1 82 ? -11.777 0.966 -5.710 1.00 7.96 82 ILE A CA 1
ATOM 1348 C C . ILE A 1 82 ? -12.394 -0.418 -5.849 1.00 8.60 82 ILE A C 1
ATOM 1349 O O . ILE A 1 82 ? -12.416 -1.005 -6.934 1.00 10.59 82 ILE A O 1
ATOM 1365 N N . GLY A 1 83 ? -12.892 -0.946 -4.745 1.00 9.16 83 GLY A N 1
ATOM 1366 C CA . GLY A 1 83 ? -13.485 -2.256 -4.743 1.00 9.96 83 GLY A CA 1
ATOM 1367 C C . GLY A 1 83 ? -12.482 -3.383 -4.643 1.00 11.76 83 GLY A C 1
ATOM 1368 O O . GLY A 1 83 ? -11.273 -3.195 -4.810 1.00 11.49 83 GLY A O 1
ATOM 1372 N N . MET A 1 84 ? -13.027 -4.571 -4.409 1.00 14.87 84 MET A N 1
ATOM 1373 C CA A MET A 1 84 ? -12.269 -5.813 -4.231 0.50 17.13 84 MET A CA 1
ATOM 1374 C CA B MET A 1 84 ? -12.211 -5.770 -4.225 0.50 15.83 84 MET A CA 1
ATOM 1375 C C . MET A 1 84 ? -12.125 -6.629 -5.513 1.00 16.79 84 MET A C 1
ATOM 1376 O O . MET A 1 84 ? -11.368 -7.622 -5.560 1.00 19.61 84 MET A O 1
ATOM 1402 N N . GLY A 1 85 ? -12.851 -6.254 -6.564 1.00 16.98 85 GLY A N 1
ATOM 1403 C CA . GLY A 1 85 ? -12.888 -7.051 -7.803 1.00 17.68 85 GLY A CA 1
ATOM 1404 C C . GLY A 1 85 ? -13.844 -8.235 -7.752 1.00 17.54 85 GLY A C 1
ATOM 1405 O O . GLY A 1 85 ? -13.777 -9.146 -8.579 1.00 19.72 85 GLY A O 1
ATOM 1409 N N . ILE A 1 86 ? -14.733 -8.241 -6.766 1.00 14.39 86 ILE A N 1
ATOM 1410 C CA . ILE A 1 86 ? -15.772 -9.251 -6.665 1.00 15.75 86 ILE A CA 1
ATOM 1411 C C . ILE A 1 86 ? -17.082 -8.531 -6.867 1.00 15.29 86 ILE A C 1
ATOM 1412 O O . ILE A 1 86 ? -17.507 -7.750 -6.022 1.00 14.92 86 ILE A O 1
ATOM 1428 N N . GLU A 1 87 ? -17.706 -8.772 -8.015 1.00 16.29 87 GLU A N 1
ATOM 1429 C CA . GLU A 1 87 ? -18.879 -8.019 -8.429 1.00 18.34 87 GLU A CA 1
ATOM 1430 C C . GLU A 1 87 ? -19.978 -8.002 -7.366 1.00 18.34 87 GLU A C 1
ATOM 1431 O O . GLU A 1 87 ? -20.526 -6.926 -7.070 1.00 17.09 87 GLU A O 1
ATOM 1440 N N . GLU A 1 88 ? -20.279 -9.170 -6.796 1.00 18.39 88 GLU A N 1
ATOM 1441 C CA . GLU A 1 88 ? -21.374 -9.311 -5.833 1.00 18.73 88 GLU A CA 1
ATOM 1442 C C . GLU A 1 88 ? -21.266 -8.288 -4.702 1.00 16.98 88 GLU A C 1
ATOM 1443 O O . GLU A 1 88 ? -22.261 -7.716 -4.267 1.00 17.92 88 GLU A O 1
ATOM 1455 N N . PHE A 1 89 ? -20.053 -8.082 -4.205 1.00 13.86 89 PHE A N 1
ATOM 1456 C CA . PHE A 1 89 ? -19.841 -7.218 -3.058 1.00 14.03 89 PHE A CA 1
ATOM 1457 C C . PHE A 1 89 ? -19.565 -5.792 -3.507 1.00 11.31 89 PHE A C 1
ATOM 1458 O O . PHE A 1 89 ? -20.000 -4.834 -2.859 1.00 11.36 89 PHE A O 1
ATOM 1475 N N . ASP A 1 90 ? -18.838 -5.640 -4.614 1.00 10.20 90 ASP A N 1
ATOM 1476 C CA . ASP A 1 90 ? -18.528 -4.318 -5.129 1.00 9.97 90 ASP A CA 1
ATOM 1477 C C . ASP A 1 90 ? -19.747 -3.526 -5.575 1.00 11.59 90 ASP A C 1
ATOM 1478 O O . ASP A 1 90 ? -19.722 -2.293 -5.491 1.00 10.87 90 ASP A O 1
ATOM 1487 N N . ARG A 1 91 ? -20.824 -4.210 -5.981 1.00 11.33 91 ARG A N 1
ATOM 1488 C CA A ARG A 1 91 ? -22.063 -3.514 -6.303 0.50 13.39 91 ARG A CA 1
ATOM 1489 C C . ARG A 1 91 ? -22.613 -2.809 -5.068 1.00 10.94 91 ARG A C 1
ATOM 1490 O O . ARG A 1 91 ? -23.478 -1.964 -5.187 1.00 9.78 91 ARG A O 1
ATOM 1522 N N . GLU A 1 92 ? -22.130 -3.188 -3.878 1.00 8.18 92 GLU A N 1
ATOM 1523 C CA . GLU A 1 92 ? -22.607 -2.600 -2.629 1.00 8.71 92 GLU A CA 1
ATOM 1524 C C . GLU A 1 92 ? -21.695 -1.531 -2.035 1.00 7.85 92 GLU A C 1
ATOM 1525 O O . GLU A 1 92 ? -22.049 -0.950 -1.006 1.00 8.42 92 GLU A O 1
ATOM 1537 N N . GLY A 1 93 ? -20.547 -1.258 -2.650 1.00 7.28 93 GLY A N 1
ATOM 1538 C CA . GLY A 1 93 ? -19.681 -0.160 -2.166 1.00 7.42 93 GLY A CA 1
ATOM 1539 C C . GLY A 1 93 ? -19.118 -0.377 -0.772 1.00 6.74 93 GLY A C 1
ATOM 1540 O O . GLY A 1 93 ? -19.473 0.331 0.175 1.00 7.96 93 GLY A O 1
ATOM 1544 N N . ARG A 1 94 ? -18.225 -1.352 -0.647 1.00 4.98 94 ARG A N 1
ATOM 1545 C CA . ARG A 1 94 ? -17.763 -1.800 0.667 1.00 6.01 94 ARG A CA 1
ATOM 1546 C C . ARG A 1 94 ? -16.258 -1.751 0.916 1.00 5.86 94 ARG A C 1
ATOM 1547 O O . ARG A 1 94 ? -15.847 -2.005 2.028 1.00 6.80 94 ARG A O 1
ATOM 1568 N N . PHE A 1 95 ? -15.446 -1.373 -0.074 1.00 6.08 95 PHE A N 1
ATOM 1569 C CA . PHE A 1 95 ? -13.981 -1.446 0.069 1.00 6.33 95 PHE A CA 1
ATOM 1570 C C . PHE A 1 95 ? -13.287 -0.399 -0.776 1.00 6.03 95 PHE A C 1
ATOM 1571 O O . PHE A 1 95 ? -13.501 -0.333 -1.994 1.00 7.35 95 PHE A O 1
ATOM 1588 N N . VAL A 1 96 ? -12.460 0.424 -0.117 1.00 5.12 96 VAL A N 1
ATOM 1589 C CA . VAL A 1 96 ? -11.545 1.363 -0.796 1.00 5.96 96 VAL A CA 1
ATOM 1590 C C . VAL A 1 96 ? -10.198 1.253 -0.130 1.00 5.72 96 VAL A C 1
ATOM 1591 O O . VAL A 1 96 ? -10.110 1.179 1.097 1.00 5.45 96 VAL A O 1
ATOM 1604 N N . ARG A 1 97 ? -9.149 1.245 -0.937 1.00 7.39 97 ARG A N 1
ATOM 1605 C CA . ARG A 1 97 ? -7.773 1.189 -0.442 1.00 6.16 97 ARG A CA 1
ATOM 1606 C C . ARG A 1 97 ? -6.975 2.344 -1.011 1.00 6.68 97 ARG A C 1
ATOM 1607 O O . ARG A 1 97 ? -6.975 2.552 -2.220 1.00 7.19 97 ARG A O 1
ATOM 1628 N N . CYS A 1 98 ? -6.286 3.068 -0.143 1.00 6.38 98 CYS A N 1
ATOM 1629 C CA . CYS A 1 98 ? -5.398 4.156 -0.558 1.00 7.28 98 CYS A CA 1
ATOM 1630 C C . CYS A 1 98 ? -3.982 3.891 -0.088 1.00 6.91 98 CYS A C 1
ATOM 1631 O O . CYS A 1 98 ? -3.757 3.562 1.078 1.00 7.40 98 CYS A O 1
ATOM 1639 N N . ASP A 1 99 ? -3.033 4.029 -1.014 1.00 7.73 99 ASP A N 1
ATOM 1640 C CA . ASP A 1 99 ? -1.611 3.805 -0.751 1.00 8.48 99 ASP A CA 1
ATOM 1641 C C . ASP A 1 99 ? -0.835 5.124 -0.721 1.00 7.87 99 ASP A C 1
ATOM 1642 O O . ASP A 1 99 ? -1.047 6.016 -1.556 1.00 8.91 99 ASP A O 1
ATOM 1651 N N . PHE A 1 100 ? 0.063 5.228 0.250 1.00 7.61 100 PHE A N 1
ATOM 1652 C CA . PHE A 1 100 ? 0.937 6.379 0.420 1.00 8.36 100 PHE A CA 1
ATOM 1653 C C . PHE A 1 100 ? 2.333 5.827 0.659 1.00 8.39 100 PHE A C 1
ATOM 1654 O O . PHE A 1 100 ? 2.674 5.451 1.783 1.00 7.98 100 PHE A O 1
ATOM 1671 N N . GLY A 1 101 ? 3.135 5.721 -0.394 1.00 8.25 101 GLY A N 1
ATOM 1672 C CA . GLY A 1 101 ? 4.398 5.024 -0.273 1.00 9.27 101 GLY A CA 1
ATOM 1673 C C . GLY A 1 101 ? 4.129 3.604 0.193 1.00 8.34 101 GLY A C 1
ATOM 1674 O O . GLY A 1 101 ? 3.305 2.910 -0.393 1.00 9.16 101 GLY A O 1
ATOM 1678 N N . ARG A 1 102 ? 4.747 3.211 1.301 1.00 8.01 102 ARG A N 1
ATOM 1679 C CA . ARG A 1 102 ? 4.595 1.870 1.842 1.00 8.15 102 ARG A CA 1
ATOM 1680 C C . ARG A 1 102 ? 3.441 1.709 2.835 1.00 9.08 102 ARG A C 1
ATOM 1681 O O . ARG A 1 102 ? 3.280 0.634 3.397 1.00 9.13 102 ARG A O 1
ATOM 1702 N N . LEU A 1 103 ? 2.676 2.779 3.039 1.00 6.98 103 LEU A N 1
ATOM 1703 C CA . LEU A 1 103 ? 1.472 2.758 3.870 1.00 7.01 103 LEU A CA 1
ATOM 1704 C C . LEU A 1 103 ? 0.248 2.495 3.010 1.00 6.22 103 LEU A C 1
ATOM 1705 O O . LEU A 1 103 ? 0.076 3.099 1.947 1.00 6.91 103 LEU A O 1
ATOM 1721 N N . SER A 1 104 ? -0.641 1.637 3.499 1.00 6.47 104 SER A N 1
ATOM 1722 C CA . SER A 1 104 ? -1.960 1.479 2.896 1.00 6.59 104 SER A CA 1
ATOM 1723 C C . SER A 1 104 ? -3.000 1.578 3.976 1.00 6.55 104 SER A C 1
ATOM 1724 O O . SER A 1 104 ? -2.845 1.014 5.067 1.00 6.79 104 SER A O 1
ATOM 1732 N N . VAL A 1 105 ? -4.060 2.308 3.680 1.00 5.36 105 VAL A N 1
ATOM 1733 C CA . VAL A 1 105 ? -5.214 2.365 4.557 1.00 6.02 105 VAL A CA 1
ATOM 1734 C C . VAL A 1 105 ? -6.471 2.007 3.781 1.00 6.96 105 VAL A C 1
ATOM 1735 O O . VAL A 1 105 ? -6.693 2.510 2.663 1.00 6.18 105 VAL A O 1
ATOM 1748 N N A ILE A 1 106 ? -7.274 1.140 4.392 0.50 6.13 106 ILE A N 1
ATOM 1749 N N B ILE A 1 106 ? -7.279 1.125 4.379 0.50 6.56 106 ILE A N 1
ATOM 1750 C CA A ILE A 1 106 ? -8.516 0.665 3.822 0.50 5.76 106 ILE A CA 1
ATOM 1751 C CA B ILE A 1 106 ? -8.503 0.590 3.781 0.50 6.32 106 ILE A CA 1
ATOM 1752 C C A ILE A 1 106 ? -9.681 1.173 4.642 0.50 5.77 106 ILE A C 1
ATOM 1753 C C B ILE A 1 106 ? -9.720 0.980 4.611 0.50 6.14 106 ILE A C 1
ATOM 1754 O O A ILE A 1 106 ? -9.575 1.351 5.865 0.50 5.63 106 ILE A O 1
ATOM 1755 O O B ILE A 1 106 ? -9.703 0.826 5.836 0.50 6.64 106 ILE A O 1
ATOM 1786 N N . SER A 1 107 ? -10.774 1.467 3.948 1.00 5.42 107 SER A N 1
ATOM 1787 C CA . SER A 1 107 ? -12.066 1.663 4.585 1.00 6.01 107 SER A CA 1
ATOM 1788 C C . SER A 1 107 ? -12.964 0.501 4.144 1.00 5.51 107 SER A C 1
ATOM 1789 O O . SER A 1 107 ? -13.169 0.306 2.944 1.00 6.18 107 SER A O 1
ATOM 1797 N N . LEU A 1 108 ? -13.483 -0.241 5.132 1.00 5.31 108 LEU A N 1
ATOM 1798 C CA . LEU A 1 108 ? -14.221 -1.477 4.936 1.00 6.03 108 LEU A CA 1
ATOM 1799 C C . LEU A 1 108 ? -15.571 -1.401 5.617 1.00 5.10 108 LEU A C 1
ATOM 1800 O O . LEU A 1 108 ? -15.643 -1.032 6.775 1.00 5.14 108 LEU A O 1
ATOM 1816 N N . TYR A 1 109 ? -16.629 -1.779 4.905 1.00 6.07 109 TYR A N 1
ATOM 1817 C CA . TYR A 1 109 ? -17.954 -1.904 5.485 1.00 5.65 109 TYR A CA 1
ATOM 1818 C C . TYR A 1 109 ? -18.415 -3.334 5.251 1.00 5.65 109 TYR A C 1
ATOM 1819 O O . TYR A 1 109 ? -18.880 -3.691 4.159 1.00 6.87 109 TYR A O 1
ATOM 1837 N N . LEU A 1 110 ? -18.245 -4.158 6.282 1.00 6.23 110 LEU A N 1
ATOM 1838 C CA . LEU A 1 110 ? -18.568 -5.581 6.194 1.00 6.87 110 LEU A CA 1
ATOM 1839 C C . LEU A 1 110 ? -20.090 -5.766 6.281 1.00 7.45 110 LEU A C 1
ATOM 1840 O O . LEU A 1 110 ? -20.735 -5.079 7.044 1.00 7.52 110 LEU A O 1
ATOM 1856 N N . PRO A 1 111 ? -20.688 -6.633 5.445 1.00 7.61 111 PRO A N 1
ATOM 1857 C CA . PRO A 1 111 ? -22.144 -6.790 5.471 1.00 7.18 111 PRO A CA 1
ATOM 1858 C C . PRO A 1 111 ? -22.692 -7.172 6.844 1.00 8.80 111 PRO A C 1
ATOM 1859 O O . PRO A 1 111 ? -22.060 -7.961 7.568 1.00 8.97 111 PRO A O 1
ATOM 1870 N N . SER A 1 112 ? -23.836 -6.613 7.206 1.00 9.49 112 SER A N 1
ATOM 1871 C CA . SER A 1 112 ? -24.547 -7.017 8.408 1.00 10.26 112 SER A CA 1
ATOM 1872 C C . SER A 1 112 ? -25.456 -8.192 8.077 1.00 9.63 112 SER A C 1
ATOM 1873 O O . SER A 1 112 ? -25.922 -8.335 6.947 1.00 10.80 112 SER A O 1
ATOM 1881 N N . GLY A 1 113 ? -25.699 -9.042 9.062 1.00 8.61 113 GLY A N 1
ATOM 1882 C CA . GLY A 1 113 ? -26.519 -10.232 8.870 1.00 8.40 113 GLY A CA 1
ATOM 1883 C C . GLY A 1 113 ? -27.816 -10.270 9.638 1.00 9.89 113 GLY A C 1
ATOM 1884 O O . GLY A 1 113 ? -28.592 -11.183 9.434 1.00 10.61 113 GLY A O 1
ATOM 1888 N N . SER A 1 114 ? -28.088 -9.288 10.498 1.00 9.24 114 SER A N 1
ATOM 1889 C CA . SER A 1 114 ? -29.243 -9.399 11.401 1.00 10.36 114 SER A CA 1
ATOM 1890 C C . SER A 1 114 ? -30.590 -9.236 10.713 1.00 11.51 114 SER A C 1
ATOM 1891 O O . SER A 1 114 ? -31.629 -9.610 11.283 1.00 12.72 114 SER A O 1
ATOM 1899 N N . SER A 1 115 ? -30.584 -8.744 9.483 1.00 10.62 115 SER A N 1
ATOM 1900 C CA . SER A 1 115 ? -31.846 -8.431 8.808 1.00 12.32 115 SER A CA 1
ATOM 1901 C C . SER A 1 115 ? -32.577 -9.696 8.393 1.00 13.53 115 SER A C 1
ATOM 1902 O O . SER A 1 115 ? -33.806 -9.791 8.520 1.00 14.18 115 SER A O 1
ATOM 1910 N N . ALA A 1 116 ? -31.826 -10.668 7.888 1.00 14.30 116 ALA A N 1
ATOM 1911 C CA . ALA A 1 116 ? -32.426 -11.874 7.300 1.00 15.09 116 ALA A CA 1
ATOM 1912 C C . ALA A 1 116 ? -31.356 -12.930 7.060 1.00 15.16 116 ALA A C 1
ATOM 1913 O O . ALA A 1 116 ? -30.191 -12.590 6.936 1.00 14.87 116 ALA A O 1
ATOM 1920 N N . GLU A 1 117 ? -31.757 -14.198 6.958 1.00 17.01 117 GLU A N 1
ATOM 1921 C CA . GLU A 1 117 ? -30.801 -15.288 6.717 1.00 17.17 117 GLU A CA 1
ATOM 1922 C C . GLU A 1 117 ? -30.039 -15.107 5.404 1.00 17.39 117 GLU A C 1
ATOM 1923 O O . GLU A 1 117 ? -28.840 -15.386 5.351 1.00 16.53 117 GLU A O 1
ATOM 1935 N N . GLU A 1 118 ? -30.701 -14.619 4.357 1.00 17.80 118 GLU A N 1
ATOM 1936 C CA . GLU A 1 118 ? -30.005 -14.323 3.102 1.00 18.68 118 GLU A CA 1
ATOM 1937 C C . GLU A 1 118 ? -28.819 -13.389 3.308 1.00 16.45 118 GLU A C 1
ATOM 1938 O O . GLU A 1 118 ? -27.768 -13.558 2.683 1.00 15.76 118 GLU A O 1
ATOM 1950 N N . ARG A 1 119 ? -28.986 -12.381 4.169 1.00 13.34 119 ARG A N 1
ATOM 1951 C CA . ARG A 1 119 ? -27.916 -11.427 4.380 1.00 12.97 119 ARG A CA 1
ATOM 1952 C C . ARG A 1 119 ? -26.868 -12.031 5.306 1.00 10.67 119 ARG A C 1
ATOM 1953 O O . ARG A 1 119 ? -25.683 -11.759 5.142 1.00 11.43 119 ARG A O 1
ATOM 1974 N N . GLN A 1 120 ? -27.270 -12.878 6.246 1.00 11.08 120 GLN A N 1
ATOM 1975 C CA . GLN A 1 120 ? -26.257 -13.603 7.040 1.00 10.31 120 GLN A CA 1
ATOM 1976 C C . GLN A 1 120 ? -25.419 -14.457 6.110 1.00 11.00 120 GLN A C 1
ATOM 1977 O O . GLN A 1 120 ? -24.224 -14.565 6.283 1.00 11.19 120 GLN A O 1
ATOM 1991 N N A GLN A 1 121 ? -26.050 -15.059 5.102 0.70 12.80 121 GLN A N 1
ATOM 1992 N N B GLN A 1 121 ? -26.044 -15.036 5.090 0.30 12.31 121 GLN A N 1
ATOM 1993 C CA A GLN A 1 121 ? -25.285 -15.838 4.120 0.70 13.12 121 GLN A CA 1
ATOM 1994 C CA B GLN A 1 121 ? -25.297 -15.856 4.141 0.30 12.91 121 GLN A CA 1
ATOM 1995 C C A GLN A 1 121 ? -24.348 -14.983 3.285 0.70 12.58 121 GLN A C 1
ATOM 1996 C C B GLN A 1 121 ? -24.380 -15.024 3.226 0.30 12.50 121 GLN A C 1
ATOM 1997 O O A GLN A 1 121 ? -23.203 -15.361 3.064 0.70 13.64 121 GLN A O 1
ATOM 1998 O O B GLN A 1 121 ? -23.285 -15.469 2.889 0.30 13.12 121 GLN A O 1
ATOM 2025 N N . VAL A 1 122 ? -24.814 -13.827 2.826 1.00 11.11 122 VAL A N 1
ATOM 2026 C CA . VAL A 1 122 ? -23.917 -12.868 2.144 1.00 12.74 122 VAL A CA 1
ATOM 2027 C C . VAL A 1 122 ? -22.736 -12.516 3.053 1.00 9.87 122 VAL A C 1
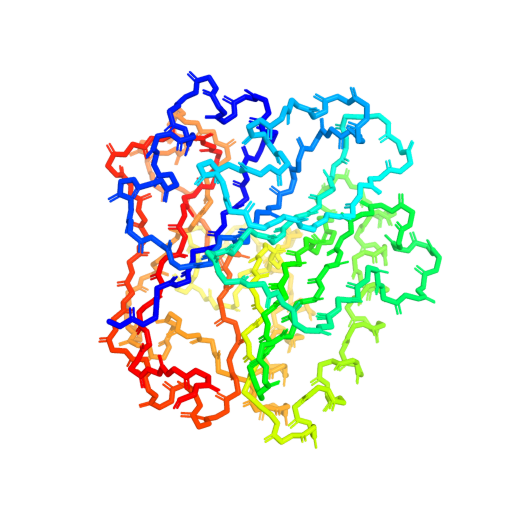ATOM 2028 O O . VAL A 1 122 ? -21.596 -12.467 2.603 1.00 10.65 122 VAL A O 1
ATOM 2041 N N . LYS A 1 123 ? -23.016 -12.274 4.338 1.00 9.29 123 LYS A N 1
ATOM 2042 C CA . LYS A 1 123 ? -21.981 -11.922 5.274 1.00 8.82 123 LYS A CA 1
ATOM 2043 C C . LYS A 1 123 ? -20.952 -13.037 5.357 1.00 8.48 123 LYS A C 1
ATOM 2044 O O . LYS A 1 123 ? -19.758 -12.782 5.263 1.00 7.63 123 LYS A O 1
ATOM 2063 N N . TYR A 1 124 ? -21.406 -14.283 5.502 1.00 8.46 124 TYR A N 1
ATOM 2064 C CA . TYR A 1 124 ? -20.456 -15.396 5.541 1.00 8.45 124 TYR A CA 1
ATOM 2065 C C . TYR A 1 124 ? -19.681 -15.551 4.238 1.00 8.35 124 TYR A C 1
ATOM 2066 O O . TYR A 1 124 ? -18.495 -15.828 4.279 1.00 8.95 124 TYR A O 1
ATOM 2084 N N . ARG A 1 125 ? -20.327 -15.377 3.087 1.00 9.65 125 ARG A N 1
ATOM 2085 C CA A ARG A 1 125 ? -19.590 -15.408 1.829 0.50 11.54 125 ARG A CA 1
ATOM 2086 C CA B ARG A 1 125 ? -19.609 -15.383 1.808 0.50 10.34 125 ARG A CA 1
ATOM 2087 C C . ARG A 1 125 ? -18.556 -14.268 1.746 1.00 10.17 125 ARG A C 1
ATOM 2088 O O . ARG A 1 125 ? -17.457 -14.446 1.227 1.00 10.61 125 ARG A O 1
ATOM 2128 N N . PHE A 1 126 ? -18.886 -13.093 2.279 1.00 10.29 126 PHE A N 1
ATOM 2129 C CA . PHE A 1 126 ? -17.913 -12.006 2.334 1.00 10.11 126 PHE A CA 1
ATOM 2130 C C . PHE A 1 126 ? -16.696 -12.359 3.196 1.00 9.44 126 PHE A C 1
ATOM 2131 O O . PHE A 1 126 ? -15.544 -12.137 2.814 1.00 11.03 126 PHE A O 1
ATOM 2148 N N . LEU A 1 127 ? -16.955 -12.934 4.365 1.00 9.34 127 LEU A N 1
ATOM 2149 C CA . LEU A 1 127 ? -15.870 -13.370 5.219 1.00 8.56 127 LEU A CA 1
ATOM 2150 C C . LEU A 1 127 ? -14.933 -14.326 4.482 1.00 9.10 127 LEU A C 1
ATOM 2151 O O . LEU A 1 127 ? -13.720 -14.231 4.602 1.00 9.96 127 LEU A O 1
ATOM 2167 N N . ASP A 1 128 ? -15.506 -15.268 3.732 1.00 9.25 128 ASP A N 1
ATOM 2168 C CA . ASP A 1 128 ? -14.682 -16.254 3.041 1.00 9.67 128 ASP A CA 1
ATOM 2169 C C . ASP A 1 128 ? -13.906 -15.666 1.879 1.00 11.06 128 ASP A C 1
ATOM 2170 O O . ASP A 1 128 ? -12.791 -16.106 1.594 1.00 12.18 128 ASP A O 1
ATOM 2179 N N . ALA A 1 129 ? -14.478 -14.669 1.204 1.00 10.44 129 ALA A N 1
ATOM 2180 C CA . ALA A 1 129 ? -13.783 -13.984 0.101 1.00 12.33 129 ALA A CA 1
ATOM 2181 C C . ALA A 1 129 ? -12.733 -13.013 0.594 1.00 13.10 129 ALA A C 1
ATOM 2182 O O . ALA A 1 129 ? -11.731 -12.792 -0.066 1.00 15.87 129 ALA A O 1
ATOM 2189 N N . PHE A 1 130 ? -12.984 -12.398 1.748 1.00 10.78 130 PHE A N 1
ATOM 2190 C CA . PHE A 1 130 ? -12.090 -11.382 2.257 1.00 11.97 130 PHE A CA 1
ATOM 2191 C C . PHE A 1 130 ? -10.902 -11.963 3.016 1.00 10.67 130 PHE A C 1
ATOM 2192 O O . PHE A 1 130 ? -9.829 -11.382 2.995 1.00 12.15 130 PHE A O 1
ATOM 2209 N N . TYR A 1 131 ? -11.072 -13.098 3.697 1.00 10.73 131 TYR A N 1
ATOM 2210 C CA . TYR A 1 131 ? -9.947 -13.702 4.427 1.00 11.16 131 TYR A CA 1
ATOM 2211 C C . TYR A 1 131 ? -8.666 -13.905 3.588 1.00 11.72 131 TYR A C 1
ATOM 2212 O O . TYR A 1 131 ? -7.590 -13.539 4.030 1.00 12.33 131 TYR A O 1
ATOM 2230 N N . PRO A 1 132 ? -8.769 -14.496 2.386 1.00 12.71 132 PRO A N 1
ATOM 2231 C CA . PRO A 1 132 ? -7.547 -14.609 1.576 1.00 12.87 132 PRO A CA 1
ATOM 2232 C C . PRO A 1 132 ? -6.942 -13.273 1.136 1.00 11.75 132 PRO A C 1
ATOM 2233 O O . PRO A 1 132 ? -5.728 -13.193 0.893 1.00 12.57 132 PRO A O 1
ATOM 2244 N N . MET A 1 133 ? -7.761 -12.227 1.038 1.00 12.10 1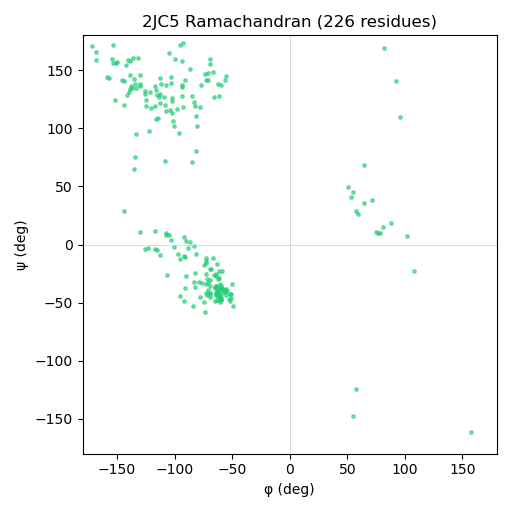33 MET A N 1
ATOM 2245 C CA . MET A 1 133 ? -7.262 -10.885 0.751 1.00 13.13 133 MET A CA 1
ATOM 2246 C C . MET A 1 133 ? -6.481 -10.349 1.946 1.00 11.98 133 MET A C 1
ATOM 2247 O O . MET A 1 133 ? -5.428 -9.748 1.785 1.00 11.80 133 MET A O 1
ATOM 2261 N N . LEU A 1 134 ? -7.003 -10.571 3.140 1.00 10.50 134 LEU A N 1
ATOM 2262 C CA . LEU A 1 134 ? -6.291 -10.209 4.367 1.00 10.84 134 LEU A CA 1
ATOM 2263 C C . LEU A 1 134 ? -4.962 -10.958 4.497 1.00 10.41 134 LEU A C 1
ATOM 2264 O O . LEU A 1 134 ? -3.966 -10.396 4.915 1.00 11.21 134 LEU A O 1
ATOM 2280 N N . GLU A 1 135 ? -4.955 -12.227 4.093 1.00 9.66 135 GLU A N 1
ATOM 2281 C CA . GLU A 1 135 ? -3.745 -13.026 4.101 1.00 12.48 135 GLU A CA 1
ATOM 2282 C C . GLU A 1 135 ? -2.725 -12.475 3.114 1.00 10.97 135 GLU A C 1
ATOM 2283 O O . GLU A 1 135 ? -1.565 -12.287 3.453 1.00 11.96 135 GLU A O 1
ATOM 2295 N N . ALA A 1 136 ? -3.161 -12.214 1.895 1.00 11.33 136 ALA A N 1
ATOM 2296 C CA . ALA A 1 136 ? -2.282 -11.650 0.886 1.00 11.41 136 ALA A CA 1
ATOM 2297 C C . ALA A 1 136 ? -1.752 -10.282 1.292 1.00 11.06 136 ALA A C 1
ATOM 2298 O O . ALA A 1 136 ? -0.565 -9.999 1.122 1.00 13.26 136 ALA A O 1
ATOM 2305 N N . MET A 1 137 ? -2.633 -9.447 1.840 1.00 11.84 137 MET A N 1
ATOM 2306 C CA . MET A 1 137 ? -2.228 -8.123 2.297 1.00 12.90 137 MET A CA 1
ATOM 2307 C C . MET A 1 137 ? -1.143 -8.220 3.372 1.00 13.61 137 MET A C 1
ATOM 2308 O O . MET A 1 137 ? -0.167 -7.486 3.300 1.00 12.94 137 MET A O 1
ATOM 2322 N N . LYS A 1 138 ? -1.319 -9.115 4.348 1.00 14.31 138 LYS A N 1
ATOM 2323 C CA . LYS A 1 138 ? -0.346 -9.318 5.440 1.00 15.02 138 LYS A CA 1
ATOM 2324 C C . LYS A 1 138 ? 0.993 -9.754 4.851 1.00 15.38 138 LYS A C 1
ATOM 2325 O O . LYS A 1 138 ? 2.052 -9.374 5.338 1.00 15.42 138 LYS A O 1
ATOM 2344 N N . ASN A 1 139 ? 0.951 -10.514 3.771 1.00 15.18 139 ASN A N 1
ATOM 2345 C CA . ASN A 1 139 ? 2.176 -11.008 3.162 1.00 16.17 139 ASN A CA 1
ATOM 2346 C C . ASN A 1 139 ? 2.872 -10.003 2.254 1.00 16.79 139 ASN A C 1
ATOM 2347 O O . ASN A 1 139 ? 3.996 -10.260 1.825 1.00 19.54 139 ASN A O 1
ATOM 2358 N N . GLU A 1 140 ? 2.235 -8.867 1.962 1.00 16.32 140 GLU A N 1
ATOM 2359 C CA . GLU A 1 140 ? 2.889 -7.817 1.169 1.00 15.77 140 GLU A CA 1
ATOM 2360 C C . GLU A 1 140 ? 4.142 -7.258 1.854 1.00 16.05 140 GLU A C 1
ATOM 2361 O O . GLU A 1 140 ? 5.051 -6.768 1.186 1.00 18.35 140 GLU A O 1
ATOM 2373 N N . GLY A 1 141 ? 4.171 -7.292 3.186 1.00 14.63 141 GLY A N 1
ATOM 2374 C CA . GLY A 1 141 ? 5.279 -6.725 3.944 1.00 13.62 141 GLY A CA 1
ATOM 2375 C C . GLY A 1 141 ? 5.250 -5.214 4.075 1.00 14.10 141 GLY A C 1
ATOM 2376 O O . GLY A 1 141 ? 6.223 -4.616 4.523 1.00 17.05 141 GLY A O 1
ATOM 2380 N N . ARG A 1 142 ? 4.130 -4.617 3.674 1.00 12.32 142 ARG A N 1
ATOM 2381 C CA . ARG A 1 142 ? 3.894 -3.178 3.754 1.00 11.85 142 ARG A CA 1
ATOM 2382 C C . ARG A 1 142 ? 3.184 -2.855 5.071 1.00 10.33 142 ARG A C 1
ATOM 2383 O O . ARG A 1 142 ? 2.754 -3.751 5.812 1.00 11.21 142 ARG A O 1
ATOM 2404 N N . ASP A 1 143 ? 3.034 -1.567 5.340 1.00 8.08 143 ASP A N 1
ATOM 2405 C CA . ASP A 1 143 ? 2.335 -1.111 6.532 1.00 7.09 143 ASP A CA 1
ATOM 2406 C C . ASP A 1 143 ? 0.885 -0.883 6.176 1.00 7.82 143 ASP A C 1
ATOM 2407 O O . ASP A 1 143 ? 0.590 -0.049 5.346 1.00 7.85 143 ASP A O 1
ATOM 2416 N N . ILE A 1 144 ? -0.026 -1.613 6.806 1.00 5.65 144 ILE A N 1
ATOM 2417 C CA . ILE A 1 144 ? -1.438 -1.545 6.418 1.00 7.22 144 ILE A CA 1
ATOM 2418 C C . ILE A 1 144 ? -2.345 -1.402 7.623 1.00 6.43 144 ILE A C 1
ATOM 2419 O O . ILE A 1 144 ? -2.166 -2.096 8.637 1.00 5.63 144 ILE A O 1
ATOM 2435 N N . VAL A 1 145 ? -3.306 -0.485 7.513 1.00 6.05 145 VAL A N 1
ATOM 2436 C CA . VAL A 1 145 ? -4.387 -0.354 8.481 1.00 5.83 145 VAL A CA 1
ATOM 2437 C C . VAL A 1 145 ? -5.691 -0.631 7.750 1.00 5.85 145 VAL A C 1
ATOM 2438 O O . VAL A 1 145 ? -6.027 0.094 6.816 1.00 7.11 145 VAL A O 1
ATOM 2451 N N . VAL A 1 146 ? -6.420 -1.664 8.197 1.00 5.92 146 VAL A N 1
ATOM 2452 C CA . VAL A 1 146 ? -7.759 -1.943 7.682 1.00 5.49 146 VAL A CA 1
ATOM 2453 C C . VAL A 1 146 ? -8.759 -1.392 8.698 1.00 6.08 146 VAL A C 1
ATOM 2454 O O . VAL A 1 146 ? -8.963 -1.987 9.767 1.00 7.30 146 VAL A O 1
ATOM 2467 N N . CYS A 1 147 ? -9.317 -0.226 8.378 1.00 7.31 147 CYS A N 1
ATOM 2468 C CA . CYS A 1 147 ? -10.301 0.447 9.194 1.00 7.75 147 CYS A CA 1
ATOM 2469 C C . CYS A 1 147 ? -11.688 0.032 8.783 1.00 7.29 147 CYS A C 1
ATOM 2470 O O . CYS A 1 147 ? -11.982 -0.059 7.595 1.00 9.45 147 CYS A O 1
ATOM 2478 N N . GLY A 1 148 ? -12.580 -0.126 9.751 1.00 7.05 148 GLY A N 1
ATOM 2479 C CA . GLY A 1 148 ? -13.971 -0.042 9.405 1.00 7.73 148 GLY A CA 1
ATOM 2480 C C . GLY A 1 148 ? -14.901 -0.724 10.354 1.00 6.22 148 GLY A C 1
ATOM 2481 O O . GLY A 1 148 ? -14.560 -0.993 11.502 1.00 6.27 148 GLY A O 1
ATOM 2485 N N . ASP A 1 149 ? -16.095 -0.966 9.835 1.00 5.81 149 ASP A N 1
ATOM 2486 C CA . ASP A 1 149 ? -17.167 -1.585 10.575 1.00 4.73 149 ASP A CA 1
ATOM 2487 C C . ASP A 1 149 ? -17.204 -3.029 10.121 1.00 4.75 149 ASP A C 1
ATOM 2488 O O . ASP A 1 149 ? -17.560 -3.318 8.980 1.00 5.50 149 ASP A O 1
ATOM 2497 N N . TRP A 1 150 ? -16.734 -3.907 10.998 1.00 5.41 150 TRP A N 1
ATOM 2498 C CA . TRP A 1 150 ? -16.594 -5.325 10.699 1.00 6.24 150 TRP A CA 1
ATOM 2499 C C . TRP A 1 150 ? -17.830 -6.101 11.110 1.00 5.82 150 TRP A C 1
ATOM 2500 O O . TRP A 1 150 ? -17.930 -7.284 10.798 1.00 6.77 150 TRP A O 1
ATOM 2521 N N . ASN A 1 151 ? -18.742 -5.464 11.842 1.00 5.41 151 ASN A N 1
ATOM 2522 C CA . ASN A 1 151 ? -20.037 -6.072 12.187 1.00 5.34 151 ASN A CA 1
ATOM 2523 C C . ASN A 1 151 ? -19.897 -7.375 12.973 1.00 6.33 151 ASN A C 1
ATOM 2524 O O . ASN A 1 151 ? -20.814 -8.198 13.008 1.00 7.31 151 ASN A O 1
ATOM 2535 N N . ILE A 1 152 ? -18.781 -7.510 13.695 1.00 4.94 152 ILE A N 1
ATOM 2536 C CA . ILE A 1 152 ? -18.548 -8.683 14.553 1.00 6.04 152 ILE A CA 1
ATOM 2537 C C . ILE A 1 152 ? -17.867 -8.196 15.833 1.00 5.61 152 ILE A C 1
ATOM 2538 O O . ILE A 1 152 ? -16.885 -7.469 15.751 1.00 6.25 152 ILE A O 1
ATOM 2554 N N . ALA A 1 153 ? -18.414 -8.576 16.986 1.00 6.72 153 ALA A N 1
ATOM 2555 C CA . ALA A 1 153 ? -17.763 -8.420 18.290 1.00 6.13 153 ALA A CA 1
ATOM 2556 C C . ALA A 1 153 ? -17.030 -9.728 18.588 1.00 7.14 153 ALA A C 1
ATOM 2557 O O . ALA A 1 153 ? -17.592 -10.811 18.425 1.00 7.08 153 ALA A O 1
ATOM 2564 N N . HIS A 1 154 ? -15.793 -9.625 19.069 1.00 6.69 154 HIS A N 1
ATOM 2565 C CA . HIS A 1 154 ? -14.935 -10.805 19.155 1.00 6.57 154 HIS A CA 1
ATOM 2566 C C . HIS A 1 154 ? -15.156 -11.646 20.420 1.00 7.59 154 HIS A C 1
ATOM 2567 O O . HIS A 1 154 ? -15.390 -12.851 20.325 1.00 8.91 154 HIS A O 1
ATOM 2582 N N . GLN A 1 155 ? -15.099 -11.007 21.584 1.00 6.56 155 GLN A N 1
ATOM 2583 C CA A GLN A 1 155 ? -15.098 -11.675 22.887 0.50 7.02 155 GLN A CA 1
ATOM 2584 C CA B GLN A 1 155 ? -15.151 -11.727 22.854 0.50 7.40 155 GLN A CA 1
ATOM 2585 C C . GLN A 1 155 ? -16.183 -11.088 23.774 1.00 7.17 155 GLN A C 1
ATOM 2586 O O . GLN A 1 155 ? -16.764 -10.069 23.431 1.00 7.64 155 GLN A O 1
ATOM 2612 N N . ASN A 1 156 ? -16.417 -11.698 24.935 1.00 7.64 156 ASN A N 1
ATOM 2613 C CA . ASN A 1 156 ? -17.462 -11.216 25.840 1.00 7.54 156 ASN A CA 1
ATOM 2614 C C . ASN A 1 156 ? -17.267 -9.751 26.219 1.00 8.17 156 ASN A C 1
ATOM 2615 O O . ASN A 1 156 ? -18.234 -8.989 26.322 1.00 8.41 156 ASN A O 1
ATOM 2626 N N . ILE A 1 157 ? -16.011 -9.367 26.425 1.00 7.70 157 ILE A N 1
ATOM 2627 C CA . ILE A 1 157 ? -15.675 -7.987 26.781 1.00 8.13 157 ILE A CA 1
ATOM 2628 C C . ILE A 1 157 ? -16.123 -6.956 25.735 1.00 8.35 157 ILE A C 1
ATOM 2629 O O . ILE A 1 157 ? -16.294 -5.776 26.039 1.00 8.03 157 ILE A O 1
ATOM 2645 N N . ASP A 1 158 ? -16.309 -7.412 24.509 1.00 6.66 158 ASP A N 1
ATOM 2646 C CA . ASP A 1 158 ? -16.599 -6.524 23.381 1.00 6.27 158 ASP A CA 1
ATOM 2647 C C . ASP A 1 158 ? -18.070 -6.124 23.222 1.00 6.55 158 ASP A C 1
ATOM 2648 O O . ASP A 1 158 ? -18.403 -5.371 22.313 1.00 6.49 158 ASP A O 1
ATOM 2657 N N . LEU A 1 159 ? -18.957 -6.619 24.083 1.00 6.51 159 LEU A N 1
ATOM 2658 C CA . LEU A 1 159 ? -20.330 -6.123 24.077 1.00 7.11 159 LEU A CA 1
ATOM 2659 C C . LEU A 1 159 ? -20.967 -6.226 25.462 1.00 7.18 159 LEU A C 1
ATOM 2660 O O . LEU A 1 159 ? -20.546 -7.026 26.305 1.00 8.28 159 LEU A O 1
ATOM 2676 N N . LYS A 1 160 ? -21.973 -5.387 25.685 1.00 7.24 160 LYS A N 1
ATOM 2677 C CA A LYS A 1 160 ? -22.621 -5.298 26.988 0.70 7.87 160 LYS A CA 1
ATOM 2678 C CA B LYS A 1 160 ? -22.613 -5.306 26.988 0.30 7.74 160 LYS A CA 1
ATOM 2679 C C . LYS A 1 160 ? -23.379 -6.588 27.299 1.00 8.27 160 LYS A C 1
ATOM 2680 O O . LYS A 1 160 ? -23.253 -7.141 28.402 1.00 9.21 160 LYS A O 1
ATOM 2716 N N . ASN A 1 161 ? -24.180 -7.057 26.340 1.00 8.15 161 ASN A N 1
ATOM 2717 C CA . ASN A 1 161 ? -25.025 -8.240 26.576 1.00 9.48 161 ASN A CA 1
ATOM 2718 C C . ASN A 1 161 ? -24.486 -9.429 25.810 1.00 9.62 161 ASN A C 1
ATOM 2719 O O . ASN A 1 161 ? -25.047 -9.841 24.799 1.00 10.89 161 ASN A O 1
ATOM 2730 N N . TRP A 1 162 ? -23.370 -9.960 26.269 1.00 9.57 162 TRP A N 1
ATOM 2731 C CA . TRP A 1 162 ? -22.802 -11.132 25.633 1.00 9.93 162 TRP A CA 1
ATOM 2732 C C . TRP A 1 162 ? -23.635 -12.372 25.929 1.00 11.46 162 TRP A C 1
ATOM 2733 O O . TRP A 1 162 ? -23.718 -13.274 25.101 1.00 11.52 162 TRP A O 1
ATOM 2754 N N . LYS A 1 163 ? -24.287 -12.399 27.087 1.00 11.26 163 LYS A N 1
ATOM 2755 C CA . LYS A 1 163 ? -25.075 -13.565 27.481 1.00 14.43 163 LYS A CA 1
ATOM 2756 C C . LYS A 1 163 ? -26.255 -13.808 26.540 1.00 13.90 163 LYS A C 1
ATOM 2757 O O . LYS A 1 163 ? -26.595 -14.954 26.248 1.00 16.75 163 LYS A O 1
ATOM 2772 N N . GLY A 1 164 ? -26.857 -12.731 26.052 1.00 10.80 164 GLY A N 1
ATOM 2773 C CA . GLY A 1 164 ? -28.078 -12.796 25.282 1.00 11.09 164 GLY A CA 1
ATOM 2774 C C . GLY A 1 164 ? -27.967 -12.629 23.790 1.00 11.36 164 GLY A C 1
ATOM 2775 O O . GLY A 1 164 ? -28.983 -12.588 23.096 1.00 15.00 164 GLY A O 1
ATOM 2779 N N . ASN A 1 165 ? -26.740 -12.518 23.294 1.00 10.12 165 ASN A N 1
ATOM 2780 C CA . ASN A 1 165 ? -26.507 -12.266 21.870 1.00 9.93 165 ASN A CA 1
ATOM 2781 C C . ASN A 1 165 ? -25.758 -13.374 21.116 1.00 10.47 165 ASN A C 1
ATOM 2782 O O . ASN A 1 165 ? -25.396 -13.198 19.958 1.00 10.93 165 ASN A O 1
ATOM 2793 N N . GLN A 1 166 ? -25.597 -14.540 21.729 1.00 11.89 166 GLN A N 1
ATOM 2794 C CA . GLN A 1 166 ? -24.798 -15.582 21.095 1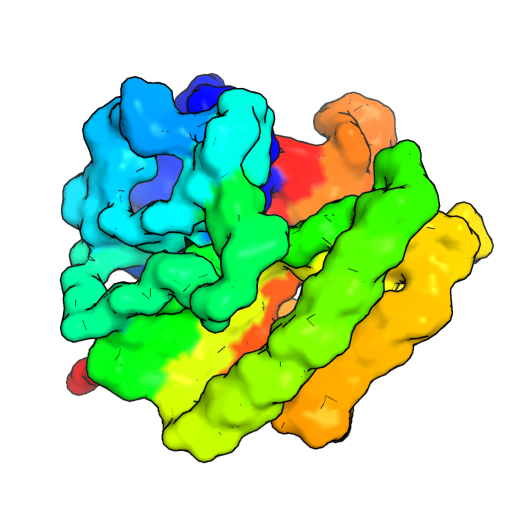.00 12.50 166 GLN A CA 1
ATOM 2795 C C . GLN A 1 166 ? -25.462 -16.259 19.894 1.00 13.03 166 GLN A C 1
ATOM 2796 O O . GLN A 1 166 ? -24.807 -17.005 19.166 1.00 13.43 166 GLN A O 1
ATOM 2810 N N . LYS A 1 167 ? -26.753 -16.019 19.695 1.00 12.49 167 LYS A N 1
ATOM 2811 C CA . LYS A 1 167 ? -27.475 -16.492 18.505 1.00 14.59 167 LYS A CA 1
ATOM 2812 C C . LYS A 1 167 ? -27.795 -15.364 17.540 1.00 13.95 167 LYS A C 1
ATOM 2813 O O . LYS A 1 167 ? -28.557 -15.559 16.598 1.00 14.91 167 LYS A O 1
ATOM 2832 N N . ASN A 1 168 ? -27.222 -14.182 17.766 1.00 11.71 168 ASN A N 1
ATOM 2833 C CA . ASN A 1 168 ? -27.516 -13.023 16.924 1.00 10.89 168 ASN A CA 1
ATOM 2834 C C . ASN A 1 168 ? -26.316 -12.601 16.107 1.00 9.42 168 ASN A C 1
ATOM 2835 O O . ASN A 1 168 ? -25.169 -12.664 16.581 1.00 9.16 168 ASN A O 1
ATOM 2846 N N . SER A 1 169 ? -26.588 -12.173 14.878 1.00 8.99 169 SER A N 1
ATOM 2847 C CA A SER A 1 169 ? -25.536 -11.737 13.967 0.50 7.79 169 SER A CA 1
ATOM 2848 C CA B SER A 1 169 ? -25.544 -11.726 13.966 0.50 9.59 169 SER A CA 1
ATOM 2849 C C . SER A 1 169 ? -24.718 -10.640 14.628 1.00 7.61 169 SER A C 1
ATOM 2850 O O . SER A 1 169 ? -25.270 -9.705 15.213 1.00 9.37 169 SER A O 1
ATOM 2864 N N . GLY A 1 170 ? -23.404 -10.780 14.538 1.00 7.87 170 GLY A N 1
ATOM 2865 C CA . GLY A 1 170 ? -22.476 -9.948 15.261 1.00 7.14 170 GLY A CA 1
ATOM 2866 C C . GLY A 1 170 ? -21.777 -10.642 16.393 1.00 7.37 170 GLY A C 1
ATOM 2867 O O . GLY A 1 170 ? -20.708 -10.213 16.786 1.00 7.17 170 GLY A O 1
ATOM 2871 N N . PHE A 1 171 ? -22.367 -11.719 16.915 1.00 6.33 171 PHE A N 1
ATOM 2872 C CA . PHE A 1 171 ? -21.740 -12.468 18.015 1.00 6.47 171 PHE A CA 1
ATOM 2873 C C . PHE A 1 171 ? -21.991 -13.961 17.891 1.00 7.09 171 PHE A C 1
ATOM 2874 O O . PHE A 1 171 ? -22.002 -14.672 18.884 1.00 9.36 171 PHE A O 1
ATOM 2891 N N . LEU A 1 172 ? -22.154 -14.445 16.666 1.00 7.57 172 LEU A N 1
ATOM 2892 C CA . LEU A 1 172 ? -22.279 -15.881 16.406 1.00 7.80 172 LEU A CA 1
ATOM 2893 C C . LEU A 1 172 ? -20.919 -16.560 16.554 1.00 7.97 172 LEU A C 1
ATOM 2894 O O . LEU A 1 172 ? -19.882 -15.975 16.255 1.00 8.90 172 LEU A O 1
ATOM 2910 N N . PRO A 1 173 ? -20.912 -17.816 17.024 1.00 9.55 173 PRO A N 1
ATOM 2911 C CA . PRO A 1 173 ? -19.664 -18.536 17.207 1.00 10.34 173 PRO A CA 1
ATOM 2912 C C . PRO A 1 173 ? -18.764 -18.531 15.978 1.00 9.80 173 PRO A C 1
ATOM 2913 O O . PRO A 1 173 ? -17.568 -18.302 16.098 1.00 11.30 173 PRO A O 1
ATOM 2924 N N . GLU A 1 174 ? -19.343 -18.727 14.796 1.00 9.96 174 GLU A N 1
ATOM 2925 C CA A GLU A 1 174 ? -18.565 -18.808 13.566 0.50 11.19 174 GLU A CA 1
ATOM 2926 C CA B GLU A 1 174 ? -18.542 -18.811 13.588 0.50 12.60 174 GLU A CA 1
ATOM 2927 C C . GLU A 1 174 ? -17.936 -17.461 13.219 1.00 10.77 174 GLU A C 1
ATOM 2928 O O . GLU A 1 174 ? -16.824 -17.393 12.697 1.00 11.29 174 GLU A O 1
ATOM 2950 N N . GLU A 1 175 ? -18.660 -16.388 13.523 1.00 9.44 175 GLU A N 1
ATOM 2951 C CA . GLU A 1 175 ? -18.163 -15.047 13.281 1.00 8.32 175 GLU A CA 1
ATOM 2952 C C . GLU A 1 175 ? -17.011 -14.687 14.208 1.00 7.70 175 GLU A C 1
ATOM 2953 O O . GLU A 1 175 ? -16.008 -14.120 13.778 1.00 7.15 175 GLU A O 1
ATOM 2965 N N . ARG A 1 176 ? -17.172 -14.995 15.492 1.00 8.16 176 ARG A N 1
ATOM 2966 C CA . ARG A 1 176 ? -16.136 -14.715 16.477 1.00 7.87 176 ARG A CA 1
ATOM 2967 C C . ARG A 1 176 ? -14.876 -15.513 16.147 1.00 8.96 176 ARG A C 1
ATOM 2968 O O . ARG A 1 176 ? -13.757 -15.005 16.256 1.00 9.84 176 ARG A O 1
ATOM 2989 N N . GLU A 1 177 ? -15.071 -16.765 15.746 1.00 9.62 177 GLU A N 1
ATOM 2990 C CA A GLU A 1 177 ? -13.944 -17.619 15.357 0.50 9.43 177 GLU A CA 1
ATOM 2991 C CA B GLU A 1 177 ? -13.953 -17.622 15.353 0.50 9.82 177 GLU A CA 1
ATOM 2992 C C . GLU A 1 177 ? -13.191 -17.011 14.181 1.00 8.99 177 GLU A C 1
ATOM 2993 O O . GLU A 1 177 ? -11.967 -17.059 14.136 1.00 9.62 177 GLU A O 1
ATOM 3009 N N . TRP A 1 178 ? -13.929 -16.455 13.228 1.00 8.33 178 TRP A N 1
ATOM 3010 C CA . TRP A 1 178 ? -13.340 -15.873 12.035 1.00 8.89 178 TRP A CA 1
ATOM 3011 C C . TRP A 1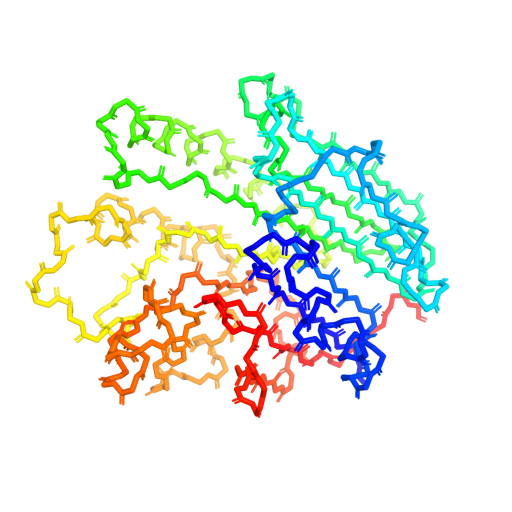 178 ? -12.447 -14.676 12.406 1.00 9.24 178 TRP A C 1
ATOM 3012 O O . TRP A 1 178 ? -11.294 -14.605 11.959 1.00 9.83 178 TRP A O 1
ATOM 3033 N N . ILE A 1 179 ? -12.953 -13.765 13.246 1.00 8.93 179 ILE A N 1
ATOM 3034 C CA . ILE A 1 179 ? -12.135 -12.649 13.733 1.00 9.80 179 ILE A CA 1
ATOM 3035 C C . ILE A 1 179 ? -10.912 -13.165 14.473 1.00 9.82 179 ILE A C 1
ATOM 3036 O O . ILE A 1 179 ? -9.815 -12.643 14.313 1.00 9.21 179 ILE A O 1
ATOM 3052 N N . GLY A 1 180 ? -11.096 -14.198 15.289 1.00 9.48 180 GLY A N 1
ATOM 3053 C CA . GLY A 1 180 ? -9.979 -14.786 16.004 1.00 9.46 180 GLY A CA 1
ATOM 3054 C C . GLY A 1 180 ? -8.893 -15.309 15.076 1.00 10.47 180 GLY A C 1
ATOM 3055 O O . GLY A 1 180 ? -7.704 -15.188 15.368 1.00 12.14 180 GLY A O 1
ATOM 3059 N N . LYS A 1 181 ? -9.298 -15.870 13.945 1.00 9.88 181 LYS A N 1
ATOM 3060 C CA . LYS A 1 181 ? -8.329 -16.355 12.951 1.00 11.56 181 LYS A CA 1
ATOM 3061 C C . LYS A 1 181 ? -7.592 -15.200 12.272 1.00 10.57 181 LYS A C 1
ATOM 3062 O O . LYS A 1 181 ? -6.383 -15.260 12.059 1.00 10.44 181 LYS A O 1
ATOM 3074 N N . VAL A 1 182 ? -8.316 -14.140 11.936 1.00 9.38 182 VAL A N 1
ATOM 3075 C CA . VAL A 1 182 ? -7.679 -12.966 11.347 1.00 9.23 182 VAL A CA 1
ATOM 3076 C C . VAL A 1 182 ? -6.569 -12.431 12.267 1.00 9.30 182 VAL A C 1
ATOM 3077 O O . VAL A 1 182 ? -5.481 -12.059 11.810 1.00 9.86 182 VAL A O 1
ATOM 3090 N N . ILE A 1 183 ? -6.842 -12.420 13.570 1.00 9.93 183 ILE A N 1
ATOM 3091 C CA . ILE A 1 183 ? -5.859 -11.991 14.562 1.00 9.98 183 ILE A CA 1
ATOM 3092 C C . ILE A 1 183 ? -4.759 -13.042 14.765 1.00 11.43 183 ILE A C 1
ATOM 3093 O O . ILE A 1 183 ? -3.580 -12.754 14.560 1.00 13.09 183 ILE A O 1
ATOM 3109 N N . HIS A 1 184 ? -5.132 -14.258 15.151 1.00 13.83 184 HIS A N 1
ATOM 3110 C CA . HIS A 1 184 ? -4.150 -15.232 15.637 1.00 15.89 184 HIS A CA 1
ATOM 3111 C C . HIS A 1 184 ? -3.534 -16.117 14.578 1.00 16.52 184 HIS A C 1
ATOM 3112 O O . HIS A 1 184 ? -2.415 -16.604 14.765 1.00 18.87 184 HIS A O 1
ATOM 3127 N N . LYS A 1 185 ? -4.247 -16.358 13.487 1.00 14.73 185 LYS A N 1
ATOM 3128 C CA . LYS A 1 185 ? -3.716 -17.198 12.400 1.00 15.35 185 LYS A CA 1
ATOM 3129 C C . LYS A 1 185 ? -3.010 -16.332 11.373 1.00 14.99 185 LYS A C 1
ATOM 3130 O O . LYS A 1 185 ? -1.881 -16.611 10.985 1.00 17.76 185 LYS A O 1
ATOM 3139 N N . LEU A 1 186 ? -3.663 -15.257 10.955 1.00 12.59 186 LEU A N 1
ATOM 3140 C CA . LEU A 1 186 ? -3.049 -14.372 9.979 1.00 11.64 186 LEU A CA 1
ATOM 3141 C C . LEU A 1 186 ? -2.082 -13.371 10.605 1.00 12.07 186 LEU A C 1
ATOM 3142 O O . LEU A 1 186 ? -1.196 -12.875 9.909 1.00 15.29 186 LEU A O 1
ATOM 3158 N N . GLY A 1 187 ? -2.251 -13.057 11.889 1.00 11.20 187 GLY A N 1
ATOM 3159 C CA . GLY A 1 187 ? -1.318 -12.181 12.591 1.00 10.02 187 GLY A CA 1
ATOM 3160 C C . GLY A 1 187 ? -1.626 -10.699 12.490 1.00 9.49 187 GLY A C 1
ATOM 3161 O O . GLY A 1 187 ? -0.752 -9.856 12.732 1.00 12.57 187 GLY A O 1
ATOM 3165 N N . TRP A 1 188 ? -2.863 -10.365 12.127 1.00 8.91 188 TRP A N 1
ATOM 3166 C CA . TRP A 1 188 ? -3.300 -8.964 12.239 1.00 7.68 188 TRP A CA 1
ATOM 3167 C C . TRP A 1 188 ? -3.476 -8.574 13.708 1.00 7.71 188 TRP A C 1
ATOM 3168 O O . TRP A 1 188 ? -3.852 -9.400 14.546 1.00 11.23 188 TRP A O 1
ATOM 3189 N N . THR A 1 189 ? -3.213 -7.305 14.015 1.00 6.47 189 THR A N 1
ATOM 3190 C CA . THR A 1 189 ? -3.378 -6.786 15.369 1.00 6.12 189 THR A CA 1
ATOM 3191 C C . THR A 1 189 ? -4.673 -5.993 15.449 1.00 5.84 189 THR A C 1
ATOM 3192 O O . THR A 1 189 ? -4.866 -5.048 14.696 1.00 6.79 189 THR A O 1
ATOM 3203 N N . ASP A 1 190 ? -5.520 -6.350 16.414 1.00 7.26 190 ASP A N 1
ATOM 3204 C CA . ASP A 1 190 ? -6.718 -5.596 16.752 1.00 6.87 190 ASP A CA 1
ATOM 3205 C C . ASP A 1 190 ? -6.215 -4.454 17.623 1.00 7.15 190 ASP A C 1
ATOM 3206 O O . ASP A 1 190 ? -5.894 -4.638 18.798 1.00 7.60 190 ASP A O 1
ATOM 3215 N N . MET A 1 191 ? -6.112 -3.270 17.042 1.00 7.25 191 MET A N 1
ATOM 3216 C CA . MET A 1 191 ? -5.304 -2.228 17.665 1.00 7.59 191 MET A CA 1
ATOM 3217 C C . MET A 1 191 ? -5.854 -1.800 19.019 1.00 6.97 191 MET A C 1
ATOM 3218 O O . MET A 1 191 ? -5.090 -1.608 19.975 1.00 7.76 191 MET A O 1
ATOM 3232 N N . TRP A 1 192 ? -7.174 -1.647 19.108 1.00 6.68 192 TRP A N 1
ATOM 3233 C CA . TRP A 1 192 ? -7.790 -1.237 20.356 1.00 6.31 192 TRP A CA 1
ATOM 3234 C C . TRP A 1 192 ? -7.509 -2.244 21.473 1.00 6.24 192 TRP A C 1
ATOM 3235 O O . TRP A 1 192 ? -7.107 -1.887 22.589 1.00 7.94 192 TRP A O 1
ATOM 3256 N N . ARG A 1 193 ? -7.743 -3.517 21.181 1.00 7.12 193 ARG A N 1
ATOM 3257 C CA . ARG A 1 193 ? -7.650 -4.547 22.217 1.00 7.54 193 ARG A CA 1
ATOM 3258 C C . ARG A 1 193 ? -6.210 -4.738 22.636 1.00 7.43 193 ARG A C 1
ATOM 3259 O O . ARG A 1 193 ? -5.938 -5.055 23.795 1.00 9.14 193 ARG A O 1
ATOM 3280 N N . THR A 1 194 ? -5.281 -4.521 21.709 1.00 8.24 194 THR A N 1
ATOM 3281 C CA . THR A 1 194 ? -3.869 -4.632 22.024 1.00 9.11 194 THR A CA 1
ATOM 3282 C C . THR A 1 194 ? -3.407 -3.473 22.885 1.00 9.62 194 THR A C 1
ATOM 3283 O O . THR A 1 194 ? -2.661 -3.670 23.860 1.00 11.95 194 THR A O 1
ATOM 3294 N N . LEU A 1 195 ? -3.831 -2.263 22.541 1.00 9.21 195 LEU A N 1
ATOM 3295 C CA . LEU A 1 195 ? -3.480 -1.080 23.336 1.00 8.90 195 LEU A CA 1
ATOM 3296 C C . LEU A 1 195 ? -4.068 -1.121 24.749 1.00 10.14 195 LEU A C 1
ATOM 3297 O O . LEU A 1 195 ? -3.399 -0.718 25.702 1.00 12.08 195 LEU A O 1
ATOM 3313 N N . TYR A 1 196 ? -5.327 -1.560 24.861 1.00 9.81 196 TYR A N 1
ATOM 3314 C CA . TYR A 1 196 ? -6.093 -1.467 26.107 1.00 10.09 196 TYR A CA 1
ATOM 3315 C C . TYR A 1 196 ? -6.805 -2.793 26.382 1.00 10.41 196 TYR A C 1
ATOM 3316 O O . TYR A 1 196 ? -8.003 -2.918 26.179 1.00 10.44 196 TYR A O 1
ATOM 3334 N N . PRO A 1 197 ? -6.059 -3.809 26.823 1.00 11.27 197 PRO A N 1
ATOM 3335 C CA . PRO A 1 197 ? -6.598 -5.149 26.993 1.00 12.77 197 PRO A CA 1
ATOM 3336 C C . PRO A 1 197 ? -7.901 -5.259 27.780 1.00 13.19 197 PRO A C 1
ATOM 3337 O O . PRO A 1 197 ? -8.713 -6.126 27.475 1.00 13.55 197 PRO A O 1
ATOM 3348 N N . ASP A 1 198 ? -8.094 -4.397 28.773 1.00 12.85 198 ASP A N 1
ATOM 3349 C CA . ASP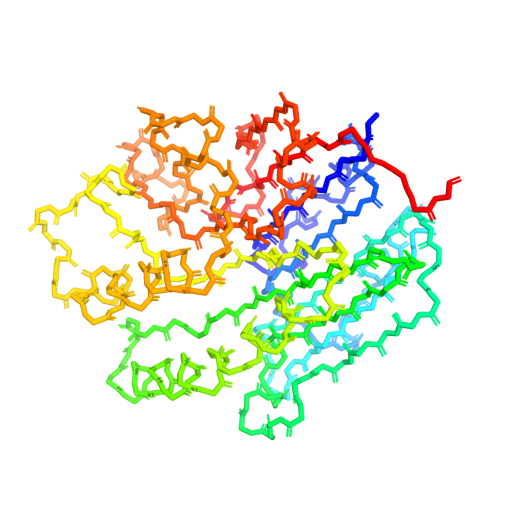 A 1 198 ? -9.219 -4.514 29.699 1.00 13.08 198 ASP A CA 1
ATOM 3350 C C . ASP A 1 198 ? -10.295 -3.475 29.512 1.00 12.55 198 ASP A C 1
ATOM 3351 O O . ASP A 1 198 ? -11.228 -3.407 30.298 1.00 15.13 198 ASP A O 1
ATOM 3360 N N . VAL A 1 199 ? -10.202 -2.687 28.447 1.00 10.65 199 VAL A N 1
ATOM 3361 C CA . VAL A 1 199 ? -11.140 -1.581 28.267 1.00 10.90 199 VAL A CA 1
ATOM 3362 C C . VAL A 1 199 ? -12.109 -1.954 27.140 1.00 9.98 199 VAL A C 1
ATOM 3363 O O . VAL A 1 199 ? -11.671 -2.130 25.990 1.00 10.09 199 VAL A O 1
ATOM 3376 N N . PRO A 1 200 ? -13.410 -2.112 27.463 1.00 9.97 200 PRO A N 1
ATOM 3377 C CA . PRO A 1 200 ? -14.333 -2.616 26.441 1.00 8.71 200 PRO A CA 1
ATOM 3378 C C . PRO A 1 200 ? -14.252 -1.885 25.090 1.00 7.50 200 PRO A C 1
ATOM 3379 O O . PRO A 1 200 ? -14.144 -2.533 24.038 1.00 8.43 200 PRO A O 1
ATOM 3390 N N . GLY A 1 201 ? -14.371 -0.569 25.095 1.00 7.12 201 GLY A N 1
ATOM 3391 C CA . GLY A 1 201 ? -14.245 0.199 23.866 1.00 6.96 201 GLY A CA 1
ATOM 3392 C C . GLY A 1 201 ? -15.385 0.070 22.881 1.00 6.42 201 GLY A C 1
ATOM 3393 O O . GLY A 1 201 ? -15.151 0.032 21.673 1.00 6.95 201 GLY A O 1
ATOM 3397 N N . TYR A 1 202 ? -16.622 0.001 23.370 1.00 5.99 202 TYR A N 1
ATOM 3398 C CA . TYR A 1 202 ? -17.774 -0.093 22.468 1.00 5.84 202 TYR A CA 1
ATOM 3399 C C . TYR A 1 202 ? -17.763 1.072 21.480 1.00 6.24 202 TYR A C 1
ATOM 3400 O O . TYR A 1 202 ? -17.408 2.193 21.825 1.00 7.16 202 TYR A O 1
ATOM 3418 N N . THR A 1 203 ? -18.204 0.778 20.261 1.00 5.01 203 THR A N 1
ATOM 3419 C CA . THR A 1 203 ? -18.249 1.726 19.156 1.00 5.36 203 THR A CA 1
ATOM 3420 C C . THR A 1 203 ? -19.621 1.848 18.506 1.00 4.76 203 THR A C 1
ATOM 3421 O O . THR A 1 203 ? -19.782 2.694 17.636 1.00 6.14 203 THR A O 1
ATOM 3432 N N . TRP A 1 204 ? -20.599 1.037 18.936 1.00 4.56 204 TRP A N 1
ATOM 3433 C CA . TRP A 1 204 ? -21.947 1.074 18.368 1.00 5.53 204 TRP A CA 1
ATOM 3434 C C . TRP A 1 204 ? -23.007 0.815 19.418 1.00 5.31 204 TRP A C 1
ATOM 3435 O O . TRP A 1 204 ? -22.829 -0.035 20.292 1.00 5.51 204 TRP A O 1
ATOM 3456 N N . TRP A 1 205 ? -24.114 1.554 19.311 1.00 5.51 205 TRP A N 1
ATOM 3457 C CA . TRP A 1 205 ? -25.310 1.358 20.126 1.00 6.05 205 TRP A CA 1
ATOM 3458 C C . TRP A 1 205 ? -26.477 1.532 19.175 1.00 5.81 205 TRP A C 1
ATOM 3459 O O . TRP A 1 205 ? -26.397 2.365 18.272 1.00 6.93 205 TRP A O 1
ATOM 3480 N N . SER A 1 206 ? -27.569 0.790 19.367 1.00 6.09 206 SER A N 1
ATOM 3481 C CA . SER A 1 206 ? -28.599 0.769 18.333 1.00 7.80 206 SER A CA 1
ATOM 3482 C C . SER A 1 206 ? -29.380 2.065 18.144 1.00 7.19 206 SER A C 1
ATOM 3483 O O . SER A 1 206 ? -29.985 2.262 17.091 1.00 9.26 206 SER A O 1
ATOM 3491 N N . ASN A 1 207 ? -29.406 2.937 19.141 1.00 8.69 207 ASN A N 1
ATOM 3492 C CA . ASN A 1 207 ? -30.019 4.247 18.981 1.00 9.41 207 ASN A CA 1
ATOM 3493 C C . ASN A 1 207 ? -29.358 5.221 19.964 1.00 10.72 207 ASN A C 1
ATOM 3494 O O . ASN A 1 207 ? -28.539 4.810 20.815 1.00 12.81 207 ASN A O 1
ATOM 3505 N N . ARG A 1 208 ? -29.677 6.501 19.846 1.00 12.51 208 ARG A N 1
ATOM 3506 C CA . ARG A 1 208 ? -29.101 7.524 20.724 1.00 15.44 208 ARG A CA 1
ATOM 3507 C C . ARG A 1 208 ? -29.977 7.765 21.952 1.00 15.06 208 ARG A C 1
ATOM 3508 O O . ARG A 1 208 ? -29.709 8.686 22.749 1.00 16.98 208 ARG A O 1
ATOM 3529 N N . GLY A 1 209 ? -31.016 6.950 22.101 1.00 12.66 209 GLY A N 1
ATOM 3530 C CA . GLY A 1 209 ? -31.911 6.996 23.250 1.00 12.65 209 GLY A CA 1
ATOM 3531 C C . GLY A 1 209 ? -31.443 6.061 24.345 1.00 12.65 209 GLY A C 1
ATOM 3532 O O . GLY A 1 209 ? -30.278 6.107 24.731 1.00 12.42 209 GLY A O 1
ATOM 3536 N N A GLN A 1 210 ? -32.359 5.214 24.812 0.50 13.14 210 GLN A N 1
ATOM 3537 N N B GLN A 1 210 ? -32.318 5.183 24.815 0.50 12.88 210 GLN A N 1
ATOM 3538 C CA A GLN A 1 210 ? -32.099 4.244 25.879 0.50 13.81 210 GLN A CA 1
ATOM 3539 C CA B GLN A 1 210 ? -31.982 4.325 25.953 0.50 13.33 210 GLN A CA 1
ATOM 3540 C C A GLN A 1 210 ? -30.842 3.423 25.641 0.50 11.96 210 GLN A C 1
ATOM 3541 C C B GLN A 1 210 ? -30.881 3.309 25.673 0.50 11.85 210 GLN A C 1
ATOM 3542 O O A GLN A 1 210 ? -30.048 3.225 26.556 0.50 10.18 210 GLN A O 1
ATOM 3543 O O B GLN A 1 210 ? -30.224 2.854 26.602 0.50 10.48 210 GLN A O 1
ATOM 3570 N N . ALA A 1 211 ? -30.678 2.936 24.414 1.00 9.73 211 ALA A N 1
ATOM 3571 C CA . ALA A 1 211 ? -29.570 2.028 24.091 1.00 8.63 211 ALA A CA 1
ATOM 3572 C C . ALA A 1 211 ? -28.233 2.690 24.375 1.00 7.23 211 ALA A C 1
ATOM 3573 O O . ALA A 1 211 ? -27.308 2.073 24.907 1.00 8.81 211 ALA A O 1
ATOM 3580 N N .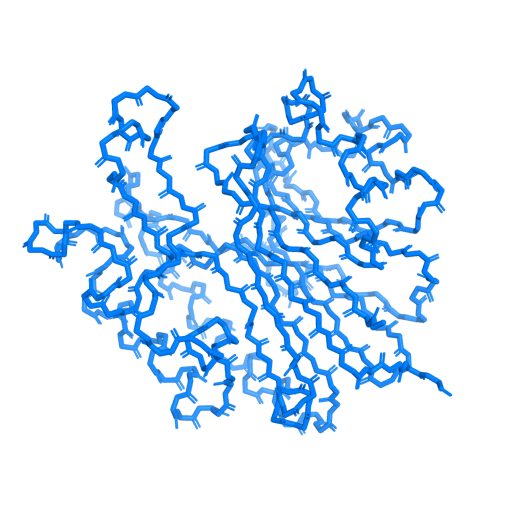 TYR A 1 212 ? -28.135 3.963 24.054 1.00 7.85 212 TYR A N 1
ATOM 3581 C CA . TYR A 1 212 ? -26.924 4.711 24.332 1.00 7.89 212 TYR A CA 1
ATOM 3582 C C . TYR A 1 212 ? -26.816 5.111 25.797 1.00 9.10 212 TYR A C 1
ATOM 3583 O O . TYR A 1 212 ? -25.779 4.916 26.416 1.00 9.75 212 TYR A O 1
ATOM 3601 N N . ALA A 1 213 ? -27.914 5.610 26.360 1.00 9.56 213 ALA A N 1
ATOM 3602 C CA . ALA A 1 213 ? -27.918 6.071 27.748 1.00 10.10 213 ALA A CA 1
ATOM 3603 C C . ALA A 1 213 ? -27.548 4.948 28.724 1.00 10.04 213 ALA A C 1
ATOM 3604 O O . ALA A 1 213 ? -26.862 5.191 29.746 1.00 11.68 213 ALA A O 1
ATOM 3611 N N . LYS A 1 214 ? -27.980 3.730 28.402 1.00 9.31 214 LYS A N 1
ATOM 3612 C CA A LYS A 1 214 ? -27.731 2.564 29.236 0.50 10.03 214 LYS A CA 1
ATOM 3613 C CA B LYS A 1 214 ? -27.723 2.566 29.242 0.50 8.87 214 LYS A CA 1
ATOM 3614 C C . LYS A 1 214 ? -26.513 1.772 28.760 1.00 9.32 214 LYS A C 1
ATOM 3615 O O . LYS A 1 214 ? -26.239 0.693 29.270 1.00 10.64 214 LYS A O 1
ATOM 3651 N N . ASP A 1 215 ? -25.781 2.328 27.789 1.00 7.56 215 ASP A N 1
ATOM 3652 C CA . ASP A 1 215 ? -24.510 1.759 27.321 1.00 8.62 215 ASP A CA 1
ATOM 3653 C C . ASP A 1 215 ? -24.629 0.307 26.878 1.00 7.10 215 ASP A C 1
ATOM 3654 O O . ASP A 1 215 ? -23.770 -0.524 27.204 1.00 8.56 215 ASP A O 1
ATOM 3663 N N . VAL A 1 216 ? -25.686 0.015 26.107 1.00 7.21 216 VAL A N 1
ATOM 3664 C CA . VAL A 1 216 ? -25.885 -1.312 25.514 1.00 6.69 216 VAL A CA 1
ATOM 3665 C C . VAL A 1 216 ? -25.090 -1.346 24.213 1.00 6.99 216 VAL A C 1
ATOM 3666 O O . VAL A 1 216 ? -25.630 -1.286 23.117 1.00 9.03 216 VAL A O 1
ATOM 3679 N N . GLY A 1 217 ? -23.775 -1.382 24.366 1.00 6.71 217 GLY A N 1
ATOM 3680 C CA . GLY A 1 217 ? -22.878 -1.194 23.251 1.00 5.81 217 GLY A CA 1
ATOM 3681 C C . GLY A 1 217 ? -22.215 -2.456 22.753 1.00 6.14 217 GLY A C 1
ATOM 3682 O O . GLY A 1 217 ? -22.198 -3.503 23.424 1.00 6.17 217 GLY A O 1
ATOM 3686 N N . TRP A 1 218 ? -21.653 -2.325 21.553 1.00 5.27 218 TRP A N 1
ATOM 3687 C CA . TRP A 1 218 ? -20.859 -3.360 20.944 1.00 4.79 218 TRP A CA 1
ATOM 3688 C C . TRP A 1 218 ? -19.617 -2.721 20.355 1.00 4.95 218 TRP A C 1
ATOM 3689 O O . TRP A 1 218 ? -19.701 -1.633 19.782 1.00 5.38 218 TRP A O 1
ATOM 3710 N N . ARG A 1 219 ? -18.480 -3.409 20.439 1.00 4.88 219 ARG A N 1
ATOM 3711 C CA . ARG A 1 219 ? -17.283 -2.981 19.725 1.00 4.87 219 ARG A CA 1
ATOM 3712 C C . ARG A 1 219 ? -17.219 -3.761 18.407 1.00 5.47 219 ARG A C 1
ATOM 3713 O O . ARG A 1 219 ? -16.779 -4.920 18.357 1.00 6.38 219 ARG A O 1
ATOM 3734 N N . ILE A 1 220 ? -17.725 -3.137 17.348 1.00 4.83 220 ILE A N 1
ATOM 3735 C CA . ILE A 1 220 ? -17.758 -3.752 16.020 1.00 5.17 220 ILE A CA 1
ATOM 3736 C C . ILE A 1 220 ? -16.918 -2.997 14.982 1.00 4.97 220 ILE A C 1
ATOM 3737 O O . ILE A 1 220 ? -16.809 -3.455 13.845 1.00 5.33 220 ILE A O 1
ATOM 3753 N N . ASP A 1 221 ? -16.336 -1.862 15.378 1.00 5.13 221 ASP A N 1
ATOM 3754 C CA . ASP A 1 221 ? -15.443 -1.078 14.532 1.00 4.58 221 ASP A CA 1
ATOM 3755 C C . ASP A 1 221 ? -14.027 -1.337 14.997 1.00 4.51 221 ASP A C 1
ATOM 3756 O O . ASP A 1 221 ? -13.774 -1.424 16.204 1.00 6.37 221 ASP A O 1
ATOM 3765 N N . TYR A 1 222 ? -13.122 -1.485 14.043 1.00 5.53 222 TYR A N 1
ATOM 3766 C CA . TYR A 1 222 ? -11.738 -1.869 14.323 1.00 5.91 222 TYR A CA 1
ATOM 3767 C C . TYR A 1 222 ? -10.762 -1.087 13.475 1.00 5.35 222 TYR A C 1
ATOM 3768 O O . TYR A 1 222 ? -11.093 -0.630 12.382 1.00 7.35 222 TYR A O 1
ATOM 3786 N N . GLN A 1 223 ? -9.529 -1.022 13.956 1.00 5.27 223 GLN A N 1
ATOM 3787 C CA . GLN A 1 223 ? -8.354 -0.814 13.102 1.00 6.03 223 GLN A CA 1
ATOM 3788 C C . GLN A 1 223 ? -7.500 -2.064 13.227 1.00 5.65 223 GLN A C 1
ATOM 3789 O O . GLN A 1 223 ? -6.958 -2.334 14.289 1.00 7.32 223 GLN A O 1
ATOM 3803 N N . MET A 1 224 ? -7.469 -2.866 12.164 1.00 5.94 224 MET A N 1
ATOM 3804 C CA . MET A 1 224 ? -6.618 -4.055 12.112 1.00 6.11 224 MET A CA 1
ATOM 3805 C C . MET A 1 224 ? -5.308 -3.671 11.440 1.00 6.82 224 MET A C 1
ATOM 3806 O O . MET A 1 224 ? -5.331 -3.108 10.353 1.00 5.85 224 MET A O 1
ATOM 3820 N N . VAL A 1 225 ? -4.178 -3.969 12.080 1.00 5.96 225 VAL A N 1
ATOM 3821 C CA . VAL A 1 225 ? -2.896 -3.389 11.683 1.00 5.09 225 VAL A CA 1
ATOM 3822 C C . VAL A 1 225 ? -1.820 -4.467 11.515 1.00 6.89 225 VAL A C 1
ATOM 3823 O O . VAL A 1 225 ? -1.789 -5.461 12.248 1.00 6.47 225 VAL A O 1
ATOM 3836 N N . THR A 1 226 ? -0.923 -4.246 10.558 1.00 6.42 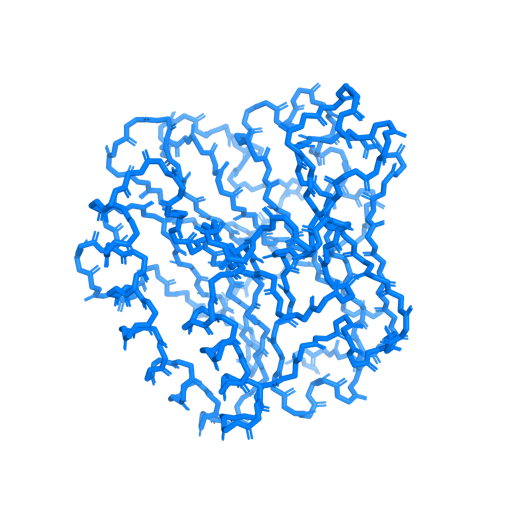226 THR A N 1
ATOM 3837 C CA . THR A 1 226 ? 0.259 -5.096 10.343 1.00 6.45 226 THR A CA 1
ATOM 3838 C C . THR A 1 226 ? 1.253 -4.927 11.500 1.00 8.40 226 THR A C 1
ATOM 3839 O O . THR A 1 226 ? 1.163 -3.957 12.243 1.00 8.22 226 THR A O 1
ATOM 3850 N N . PRO A 1 227 ? 2.166 -5.904 11.684 1.00 8.72 227 PRO A N 1
ATOM 3851 C CA . PRO A 1 227 ? 2.966 -5.937 12.918 1.00 9.15 227 PRO A CA 1
ATOM 3852 C C . PRO A 1 227 ? 3.865 -4.740 13.218 1.00 9.18 227 PRO A C 1
ATOM 3853 O O . PRO A 1 227 ? 3.826 -4.228 14.347 1.00 9.70 227 PRO A O 1
ATOM 3864 N N . GLU A 1 228 ? 4.636 -4.252 12.251 1.00 8.93 228 GLU A N 1
ATOM 3865 C CA . GLU A 1 228 ? 5.599 -3.205 12.582 1.00 10.40 228 GLU A CA 1
ATOM 3866 C C . GLU A 1 228 ? 4.873 -1.911 12.876 1.00 9.37 228 GLU A C 1
ATOM 3867 O O . GLU A 1 228 ? 5.216 -1.188 13.816 1.00 10.81 228 GLU A O 1
ATOM 3879 N N . LEU A 1 229 ? 3.824 -1.637 12.114 1.00 8.87 229 LEU A N 1
ATOM 3880 C CA . LEU A 1 229 ? 3.040 -0.433 12.367 1.00 7.90 229 LEU A CA 1
ATOM 3881 C C . LEU A 1 229 ? 2.260 -0.526 13.692 1.00 8.38 229 LEU A C 1
ATOM 3882 O O . LEU A 1 229 ? 2.098 0.476 14.394 1.00 8.26 229 LEU A O 1
ATOM 3898 N N . ALA A 1 230 ? 1.781 -1.721 14.039 1.00 7.28 230 ALA A N 1
ATOM 3899 C CA . ALA A 1 230 ? 1.076 -1.913 15.314 1.00 8.56 230 ALA A CA 1
ATOM 3900 C C . ALA A 1 230 ? 1.977 -1.518 16.483 1.00 8.65 230 ALA A C 1
ATOM 3901 O O . ALA A 1 230 ? 1.514 -0.929 17.446 1.00 8.72 230 ALA A O 1
ATOM 3908 N N . ALA A 1 231 ? 3.263 -1.852 16.377 1.00 8.42 231 ALA A N 1
ATOM 3909 C CA . ALA A 1 231 ? 4.258 -1.496 17.409 1.00 8.17 231 ALA A CA 1
ATOM 3910 C C . ALA A 1 231 ? 4.510 0.006 17.510 1.00 7.93 231 ALA A C 1
ATOM 3911 O O . ALA A 1 231 ? 5.151 0.457 18.454 1.00 8.61 231 ALA A O 1
ATOM 3918 N N . LYS A 1 232 ? 4.017 0.764 16.543 1.00 9.26 232 LYS A N 1
ATOM 3919 C CA . LYS A 1 232 ? 4.146 2.214 16.509 1.00 9.60 232 LYS A CA 1
ATOM 3920 C C . LYS A 1 232 ? 2.909 2.949 17.051 1.00 7.97 232 LYS A C 1
ATOM 3921 O O . LYS A 1 232 ? 2.935 4.162 17.227 1.00 9.21 232 LYS A O 1
ATOM 3940 N N . ALA A 1 233 ? 1.828 2.221 17.320 1.00 8.32 233 ALA A N 1
ATOM 3941 C CA . ALA A 1 233 ? 0.619 2.816 17.896 1.00 8.00 233 ALA A CA 1
ATOM 3942 C C . ALA A 1 233 ? 0.916 3.319 19.294 1.00 9.74 233 ALA A C 1
ATOM 3943 O O . ALA A 1 233 ? 1.403 2.560 20.124 1.00 10.16 233 ALA A O 1
ATOM 3950 N N . VAL A 1 234 ? 0.601 4.587 19.548 1.00 8.19 234 VAL A N 1
ATOM 3951 C CA . VAL A 1 234 ? 0.865 5.206 20.854 1.00 9.93 234 VAL A CA 1
ATOM 3952 C C . VAL A 1 234 ? -0.374 5.441 21.730 1.00 10.06 234 VAL A C 1
ATOM 3953 O O . VAL A 1 234 ? -0.285 5.470 22.956 1.00 13.33 234 VAL A O 1
ATOM 3966 N N . SER A 1 235 ? -1.535 5.593 21.111 1.00 9.80 235 SER A N 1
ATOM 3967 C CA . SER A 1 235 ? -2.759 5.794 21.851 1.00 10.08 235 SER A CA 1
ATOM 3968 C C . SER A 1 235 ? -3.965 5.648 20.957 1.00 8.92 235 SER A C 1
ATOM 3969 O O . SER A 1 235 ? -3.863 5.658 19.738 1.00 8.03 235 SER A O 1
ATOM 3977 N N . ALA A 1 236 ? -5.119 5.514 21.583 1.00 7.48 236 ALA A N 1
ATOM 3978 C CA . ALA A 1 236 ? -6.379 5.470 20.848 1.00 7.23 236 ALA A CA 1
ATOM 3979 C C . ALA A 1 236 ? -7.491 5.951 21.759 1.00 7.08 236 ALA A C 1
ATOM 3980 O O . ALA A 1 236 ? -7.351 5.962 22.996 1.00 8.97 236 ALA A O 1
ATOM 3987 N N . HIS A 1 237 ? -8.595 6.362 21.149 1.00 7.23 237 HIS A N 1
ATOM 3988 C CA . HIS A 1 237 ? -9.810 6.658 21.889 1.00 7.02 237 HIS A CA 1
ATOM 3989 C C . HIS A 1 237 ? -11.034 6.468 21.024 1.00 6.79 237 HIS A C 1
ATOM 3990 O O . HIS A 1 237 ? -10.950 6.495 19.798 1.00 7.55 237 HIS A O 1
ATOM 4005 N N . VAL A 1 238 ? -12.156 6.222 21.694 1.00 7.56 238 VAL A N 1
ATOM 4006 C CA . VAL A 1 238 ? -13.468 6.241 21.057 1.00 6.87 238 VAL A CA 1
ATOM 4007 C C . VAL A 1 238 ? -14.068 7.604 21.343 1.00 6.49 238 VAL A C 1
ATOM 4008 O O . VAL A 1 238 ? -14.310 7.947 22.498 1.00 8.57 238 VAL A O 1
ATOM 4021 N N . TYR A 1 239 ? -14.307 8.378 20.294 1.00 7.18 239 TYR A N 1
ATOM 4022 C CA . TYR A 1 239 ? -14.719 9.759 20.472 1.00 7.75 239 TYR A CA 1
ATOM 4023 C C . TYR A 1 239 ? -16.218 9.854 20.742 1.00 7.92 239 TYR A C 1
ATOM 4024 O O . TYR A 1 239 ? -17.040 9.427 19.915 1.00 6.60 239 TYR A O 1
ATOM 4042 N N . LYS A 1 240 ? -16.563 10.394 21.916 1.00 9.52 240 LYS A N 1
ATOM 4043 C CA . LYS A 1 240 ? -17.931 10.466 22.374 1.00 11.20 240 LYS A CA 1
ATOM 4044 C C . LYS A 1 240 ? -18.360 11.848 22.862 1.00 10.43 240 LYS A C 1
ATOM 4045 O O . LYS A 1 240 ? -19.454 11.986 23.389 1.00 12.77 240 LYS A O 1
ATOM 4064 N N . ASP A 1 241 ? -17.549 12.874 22.631 1.00 10.11 241 ASP A N 1
ATOM 4065 C CA . ASP A 1 241 ? -17.902 14.214 23.127 1.00 12.91 241 ASP A CA 1
ATOM 4066 C C . ASP A 1 241 ? -19.048 14.808 22.319 1.00 12.94 241 ASP A C 1
ATOM 4067 O O . ASP A 1 241 ? -19.775 15.654 22.815 1.00 14.68 241 ASP A O 1
ATOM 4076 N N . GLU A 1 242 ? -19.190 14.364 21.072 1.00 12.11 242 GLU A N 1
ATOM 4077 C CA . GLU A 1 242 ? -20.319 14.687 20.215 1.00 12.36 242 GLU A CA 1
ATOM 4078 C C . GLU A 1 242 ? -20.808 13.384 19.617 1.00 11.94 242 GLU A C 1
ATOM 4079 O O . GLU A 1 242 ? -20.055 12.415 19.570 1.00 12.86 242 GLU A O 1
ATOM 4091 N N . LYS A 1 243 ? -22.049 13.387 19.144 1.00 12.28 243 LYS A N 1
ATOM 4092 C CA . LYS A 1 243 ? -22.693 12.213 18.565 1.00 12.90 243 LYS A CA 1
ATOM 4093 C C . LYS A 1 243 ? -23.100 12.515 17.133 1.00 11.80 243 LYS A C 1
ATOM 4094 O O . LYS A 1 243 ? -23.921 13.420 16.894 1.00 12.88 243 LYS A O 1
ATOM 4113 N N . PHE A 1 244 ? -22.518 11.766 16.188 1.00 8.19 244 PHE A N 1
ATOM 4114 C CA . PHE A 1 244 ? -22.700 11.992 14.752 1.00 8.24 244 PHE A CA 1
ATOM 4115 C C . PHE A 1 244 ? -23.457 10.891 14.052 1.00 6.72 244 PHE A C 1
ATOM 4116 O O . PHE A 1 244 ? -23.807 11.032 12.878 1.00 8.12 244 PHE A O 1
ATOM 4133 N N . SER A 1 245 ? -23.688 9.792 14.760 1.00 7.32 245 SER A N 1
ATOM 4134 C CA . SER A 1 245 ? -24.019 8.539 14.143 1.00 6.31 245 SER A CA 1
ATOM 4135 C C . SER A 1 245 ? -24.403 7.577 15.263 1.00 6.01 245 SER A C 1
ATOM 4136 O O . SER A 1 245 ? -24.182 7.895 16.441 1.00 8.00 245 SER A O 1
ATOM 4144 N N . ASP A 1 246 ? -24.928 6.409 14.910 1.00 5.91 246 ASP A N 1
ATOM 4145 C CA . ASP A 1 246 ? -25.111 5.339 15.909 1.00 5.50 246 ASP A CA 1
ATOM 4146 C C . ASP A 1 246 ? -23.791 4.694 16.317 1.00 6.32 246 ASP A C 1
ATOM 4147 O O . ASP A 1 246 ? -23.739 4.051 17.359 1.00 6.97 246 ASP A O 1
ATOM 4156 N N . HIS A 1 247 ? -22.734 4.910 15.528 1.00 6.49 247 HIS A N 1
ATOM 4157 C CA . HIS A 1 247 ? -21.385 4.529 15.920 1.00 5.37 247 HIS A CA 1
ATOM 4158 C C . HIS A 1 247 ? -20.640 5.744 16.436 1.00 7.00 247 HIS A C 1
ATOM 4159 O O . HIS A 1 247 ? -21.014 6.886 16.138 1.00 10.11 247 HIS A O 1
ATOM 4174 N N . ALA A 1 248 ? -19.586 5.484 17.211 1.00 5.36 248 ALA A N 1
ATOM 4175 C CA . ALA A 1 248 ? -18.613 6.514 17.601 1.00 5.28 248 ALA A CA 1
ATOM 4176 C C . ALA A 1 248 ? -17.327 6.365 16.782 1.00 5.20 248 ALA A C 1
ATOM 4177 O O . ALA A 1 248 ? -16.900 5.242 16.500 1.00 7.93 248 ALA A O 1
ATOM 4184 N N . PRO A 1 249 ? -16.678 7.488 16.416 1.00 4.83 249 PRO A N 1
ATOM 4185 C CA . PRO A 1 249 ? -15.383 7.386 15.735 1.00 5.82 249 PRO A CA 1
ATOM 4186 C C . PRO A 1 249 ? -14.317 6.718 16.575 1.00 5.24 249 PRO A C 1
ATOM 4187 O O . PRO A 1 249 ? -14.213 6.981 17.771 1.00 7.44 249 PRO A O 1
ATOM 4198 N N . LEU A 1 250 ? -13.539 5.855 15.931 1.00 5.48 250 LEU A N 1
ATOM 4199 C CA . LEU A 1 250 ? -12.404 5.174 16.528 1.00 6.43 250 LEU A CA 1
ATOM 4200 C C . LEU A 1 250 ? -11.130 5.835 16.037 1.00 5.58 250 LEU A C 1
ATOM 4201 O O . LEU A 1 250 ? -10.849 5.836 14.849 1.00 5.48 250 LEU A O 1
ATOM 4217 N N . VAL A 1 251 ? -10.389 6.445 16.969 1.00 5.38 251 VAL A N 1
ATOM 4218 C CA . VAL A 1 251 ? -9.223 7.241 16.633 1.00 6.58 251 VAL A CA 1
ATOM 4219 C C . VAL A 1 251 ? -7.975 6.550 17.140 1.00 7.22 251 VAL A C 1
ATOM 4220 O O . VAL A 1 251 ? -7.900 6.202 18.316 1.00 7.86 251 VAL A O 1
ATOM 4233 N N . VAL A 1 252 ? -6.979 6.379 16.279 1.00 7.15 252 VAL A N 1
ATOM 4234 C CA . VAL A 1 252 ? -5.692 5.781 16.700 1.00 7.06 252 VAL A CA 1
ATOM 4235 C C . VAL A 1 252 ? -4.571 6.679 16.218 1.00 6.39 252 VAL A C 1
ATOM 4236 O O . VAL A 1 252 ? -4.620 7.174 15.089 1.00 6.64 252 VAL A O 1
ATOM 4249 N N . GLU A 1 253 ? -3.575 6.886 17.086 1.00 7.30 253 GLU A N 1
ATOM 4250 C CA . GLU A 1 253 ? -2.397 7.685 16.774 1.00 8.57 253 GLU A CA 1
ATOM 4251 C C . GLU A 1 253 ? -1.194 6.772 16.650 1.00 8.14 253 GLU A C 1
ATOM 4252 O O . GLU A 1 253 ? -0.922 5.998 17.565 1.00 7.76 253 GLU A O 1
ATOM 4264 N N . TYR A 1 254 ? -0.485 6.880 15.522 1.00 7.44 254 TYR A N 1
ATOM 4265 C CA . TYR A 1 254 ? 0.680 6.063 15.226 1.00 7.69 254 TYR A CA 1
ATOM 4266 C C . TYR A 1 254 ? 1.919 6.941 15.094 1.00 8.12 254 TYR A C 1
ATOM 4267 O O . TYR A 1 254 ? 1.883 7.989 14.473 1.00 8.78 254 TYR A O 1
ATOM 4285 N N . ASP A 1 255 ? 3.021 6.502 15.690 1.00 7.54 255 ASP A N 1
ATOM 4286 C CA . ASP A 1 255 ? 4.305 7.187 15.522 1.00 9.09 255 ASP A CA 1
ATOM 4287 C C . ASP A 1 255 ? 4.903 6.725 14.204 1.00 9.67 255 ASP A C 1
ATOM 4288 O O . ASP A 1 255 ? 5.755 5.842 14.176 1.00 9.92 255 ASP A O 1
ATOM 4297 N N . TYR A 1 256 ? 4.423 7.325 13.116 1.00 8.52 256 TYR A N 1
ATOM 4298 C CA . TYR A 1 256 ? 4.684 6.848 11.759 1.00 9.00 256 TYR A CA 1
ATOM 4299 C C . TYR A 1 256 ? 4.489 7.963 10.736 1.00 9.12 256 TYR A C 1
ATOM 4300 O O . TYR A 1 256 ? 3.634 8.830 10.899 1.00 10.35 256 TYR A O 1
ATOM 4318 N N . ALA A 1 257 ? 5.331 7.937 9.707 1.00 10.06 257 ALA A N 1
ATOM 4319 C CA . ALA A 1 257 ? 5.147 8.715 8.488 1.00 9.54 257 ALA A CA 1
ATOM 4320 C C . ALA A 1 257 ? 5.598 7.894 7.292 1.00 9.56 257 ALA A C 1
ATOM 4321 O O . ALA A 1 257 ? 6.446 7.011 7.420 1.00 10.84 257 ALA A O 1
ATOM 4328 N N . ALA A 1 258 ? 5.031 8.204 6.129 1.00 9.79 258 ALA A N 1
ATOM 4329 C CA . ALA A 1 258 ? 5.318 7.461 4.912 1.00 10.32 258 ALA A CA 1
ATOM 4330 C C . ALA A 1 258 ? 6.543 7.983 4.165 1.00 9.95 258 ALA A C 1
ATOM 4331 O O . ALA A 1 258 ? 6.880 7.490 3.103 1.00 10.74 258 ALA A O 1
ATOM 4338 N N . GLU A 1 259 ? 7.196 8.984 4.734 1.00 10.92 259 GLU A N 1
ATOM 4339 C CA . GLU A 1 259 ? 8.455 9.520 4.208 1.00 12.58 259 GLU A CA 1
ATOM 4340 C C . GLU A 1 259 ? 9.336 9.914 5.380 1.00 10.29 259 GLU A C 1
ATOM 4341 O O . GLU A 1 259 ? 10.464 10.387 5.189 1.00 7.94 259 GLU A O 1
#

CATH classification: 3.60.10.10